Protein AF-A0A9P1CDZ6-F1 (afdb_monomer_lite)

Organism: NCBI:txid2562237

pLDDT: mean 71.57, std 22.76, range [33.56, 98.31]

Sequence (347 aa):
MADLRLHMSVWKSCRPGKVPWTEQDVFDHAAAVKLSLPVTVKELIQSPEWKGGPLIQLENDVSRPTADDCILNYIWLRPFVSKFPETVCSGYYAADVFRALDVYLENKLLQSSDPMDTKKSMALDEGGKMKRLMGGLRYLWRSKSGNHPRITEMKSLLKLSPRAEARRREAADERESDDNMGEPPQAVDAVVEEMPALTDDQSEGATGGDEAEDMEEDGDGAGEGSGVDEGAEEEEGAESGEDQTDDDVVGHDDSGHADNMGLVDPQFNDPSKNELFEVPSSGKKVIEDRNKVTELCMDLMKYWKTHARAPEGVHMCTKNPNKRPASEQAPSVVLCPLFRVLISFSI

Radius of gyration: 33.98 Å; chains: 1; bounding box: 82×85×106 Å

Structure (mmCIF, N/CA/C/O backbone):
data_AF-A0A9P1CDZ6-F1
#
_entry.id   AF-A0A9P1CDZ6-F1
#
loop_
_atom_site.group_PDB
_atom_site.id
_atom_site.type_symbol
_atom_site.label_atom_id
_atom_site.label_alt_id
_atom_site.label_comp_id
_atom_site.label_asym_id
_atom_site.label_entity_id
_atom_site.label_seq_id
_atom_site.pdbx_PDB_ins_code
_atom_site.Cartn_x
_atom_site.Cartn_y
_atom_site.Cartn_z
_atom_site.occupancy
_atom_site.B_iso_or_equiv
_atom_site.auth_seq_id
_atom_site.auth_comp_id
_atom_site.auth_asym_id
_atom_site.auth_atom_id
_atom_site.pdbx_PDB_model_num
ATOM 1 N N . MET A 1 1 ? -23.276 11.470 6.335 1.00 52.75 1 MET A N 1
ATOM 2 C CA . MET A 1 1 ? -22.013 11.401 5.558 1.00 52.75 1 MET A CA 1
ATOM 3 C C . MET A 1 1 ? -21.391 12.776 5.297 1.00 52.75 1 MET A C 1
ATOM 5 O O . MET A 1 1 ? -20.186 12.821 5.108 1.00 52.75 1 MET A O 1
ATOM 9 N N . ALA A 1 2 ? -22.139 13.885 5.339 1.00 42.03 2 ALA A N 1
ATOM 10 C CA . ALA A 1 2 ? -21.578 15.201 5.674 1.00 42.03 2 ALA A CA 1
ATOM 11 C C . ALA A 1 2 ? -21.304 15.169 7.189 1.00 42.03 2 ALA A C 1
ATOM 13 O O . ALA A 1 2 ? -22.230 14.897 7.939 1.00 42.03 2 ALA A O 1
ATOM 14 N N . ASP A 1 3 ? -20.077 15.093 7.695 1.00 52.41 3 ASP A N 1
ATOM 15 C CA . ASP A 1 3 ? -19.119 16.196 7.736 1.00 52.41 3 ASP A CA 1
ATOM 16 C C . ASP A 1 3 ? -17.676 15.673 7.959 1.00 52.41 3 ASP A C 1
ATOM 18 O O . ASP A 1 3 ? -16.875 16.208 8.718 1.00 52.41 3 ASP A O 1
ATOM 22 N N . LEU A 1 4 ? -17.340 14.531 7.344 1.00 55.81 4 LEU A N 1
ATOM 23 C CA . LEU A 1 4 ? -16.018 13.899 7.505 1.00 55.81 4 LEU A CA 1
ATOM 24 C C . LEU A 1 4 ? -14.896 14.633 6.747 1.00 55.81 4 LEU A C 1
ATOM 26 O O . LEU A 1 4 ? -13.724 14.333 6.959 1.00 55.81 4 LEU A O 1
ATOM 30 N N . ARG A 1 5 ? -15.240 15.599 5.883 1.00 54.69 5 ARG A N 1
ATOM 31 C CA . ARG A 1 5 ? -14.275 16.378 5.087 1.00 54.69 5 ARG A CA 1
ATOM 32 C C . ARG A 1 5 ? -13.604 17.500 5.888 1.00 54.69 5 ARG A C 1
ATOM 34 O O . ARG A 1 5 ? -12.460 17.834 5.598 1.00 54.69 5 ARG A O 1
ATOM 41 N N . LEU A 1 6 ? -14.255 18.051 6.920 1.00 49.66 6 LEU A N 1
ATOM 42 C CA . LEU A 1 6 ? -13.761 19.261 7.596 1.00 49.66 6 LEU A CA 1
ATOM 43 C C . LEU A 1 6 ? -12.553 19.034 8.526 1.00 49.66 6 LEU A C 1
ATOM 45 O O . LEU A 1 6 ? -11.792 19.967 8.752 1.00 49.66 6 LEU A O 1
ATOM 49 N N . HIS A 1 7 ? -12.289 17.808 8.991 1.00 54.72 7 HIS A N 1
ATOM 50 C CA . HIS A 1 7 ? -11.119 17.505 9.842 1.00 54.72 7 HIS A CA 1
ATOM 51 C C . HIS A 1 7 ? -9.908 16.931 9.079 1.00 54.72 7 HIS A C 1
ATOM 53 O O . HIS A 1 7 ? -8.944 16.436 9.677 1.00 54.72 7 HIS A O 1
ATOM 59 N N . MET A 1 8 ? -9.940 16.964 7.743 1.00 59.22 8 MET A N 1
ATOM 60 C CA . MET A 1 8 ? -8.892 16.399 6.886 1.00 59.22 8 MET A CA 1
ATOM 61 C C . MET A 1 8 ? -7.910 17.419 6.309 1.00 59.22 8 MET A C 1
ATOM 63 O O . MET A 1 8 ? -6.975 17.026 5.614 1.00 59.22 8 MET A O 1
ATOM 67 N N . SER A 1 9 ? -8.056 18.693 6.672 1.00 49.69 9 SER A N 1
ATOM 68 C CA . SER A 1 9 ? -7.236 19.803 6.192 1.00 49.69 9 SER A CA 1
ATOM 69 C C . SER A 1 9 ? -5.731 19.511 6.311 1.00 49.69 9 SER A C 1
ATOM 71 O O . SER A 1 9 ? -5.171 19.413 7.405 1.00 49.69 9 SER A O 1
ATOM 73 N N . VAL A 1 10 ? -5.101 19.402 5.138 1.00 65.25 10 VAL A N 1
ATOM 74 C CA . VAL A 1 10 ? -3.679 19.149 4.848 1.00 65.25 10 VAL A CA 1
ATOM 75 C C . VAL A 1 10 ? -3.233 17.687 4.983 1.00 65.25 10 VAL A C 1
ATOM 77 O O . VAL A 1 10 ? -2.468 17.296 5.872 1.00 65.25 10 VAL A O 1
ATOM 80 N N . TRP A 1 11 ? -3.653 16.866 4.021 1.00 69.00 11 TRP A N 1
ATOM 81 C CA . TRP A 1 11 ? -2.966 15.611 3.713 1.00 69.00 11 TRP A CA 1
ATOM 82 C C . TRP A 1 11 ? -1.544 15.893 3.244 1.00 69.00 11 TRP A C 1
ATOM 84 O O . TRP A 1 11 ? -1.304 16.758 2.399 1.00 69.00 11 TRP A O 1
ATOM 94 N N . LYS A 1 12 ? -0.573 15.170 3.809 1.00 66.88 12 LYS A N 1
ATOM 95 C CA . LYS A 1 12 ? 0.844 15.426 3.516 1.00 66.88 12 LYS A CA 1
ATOM 96 C C . LYS A 1 12 ? 1.203 15.039 2.081 1.00 66.88 12 LYS A C 1
ATOM 98 O O . LYS A 1 12 ? 2.154 15.607 1.545 1.00 66.88 12 LYS A O 1
ATOM 103 N N . SER A 1 13 ? 0.480 14.092 1.478 1.00 66.19 13 SER A N 1
ATOM 104 C CA . SER A 1 13 ? 0.765 13.604 0.127 1.00 66.19 13 SER A CA 1
ATOM 105 C C . SER A 1 13 ? 0.247 14.512 -0.995 1.00 66.19 13 SER A C 1
ATOM 107 O O . SER A 1 13 ? 0.791 14.446 -2.094 1.00 66.19 13 SER A O 1
ATOM 109 N N . CYS A 1 14 ? -0.726 15.388 -0.732 1.00 64.88 14 CYS A N 1
ATOM 110 C CA . CYS A 1 14 ? -1.347 16.275 -1.726 1.00 64.88 14 CYS A CA 1
ATOM 111 C C . CYS A 1 14 ? -0.680 17.662 -1.788 1.00 64.88 14 CYS A C 1
ATOM 113 O O . CYS A 1 14 ? -1.358 18.680 -1.913 1.00 64.88 14 CYS A O 1
ATOM 115 N N . ARG A 1 15 ? 0.654 17.736 -1.660 1.00 64.44 15 ARG A N 1
ATOM 116 C CA . ARG A 1 15 ? 1.365 19.015 -1.816 1.00 64.44 15 ARG A CA 1
ATOM 117 C C . ARG A 1 15 ? 1.440 19.395 -3.303 1.00 64.44 15 ARG A C 1
ATOM 119 O O . ARG A 1 15 ? 1.909 18.568 -4.092 1.00 64.44 15 ARG A O 1
ATOM 126 N N . PRO A 1 16 ? 1.042 20.621 -3.688 1.00 58.91 16 PRO A N 1
ATOM 127 C CA . PRO A 1 16 ? 1.109 21.061 -5.077 1.00 58.91 16 PRO A CA 1
ATOM 128 C C . PRO A 1 16 ? 2.544 20.972 -5.624 1.00 58.91 16 PRO A C 1
ATOM 130 O O . PRO A 1 16 ? 3.510 21.291 -4.931 1.00 58.91 16 PRO A O 1
ATOM 133 N N . GLY A 1 17 ? 2.679 20.499 -6.868 1.00 63.69 17 GLY A N 1
ATOM 134 C CA . GLY A 1 17 ? 3.916 20.583 -7.655 1.00 63.69 17 GLY A CA 1
ATOM 135 C C . GLY A 1 17 ? 4.836 19.356 -7.674 1.00 63.69 17 GLY A C 1
ATOM 136 O O . GLY A 1 17 ? 5.771 19.341 -8.468 1.00 63.69 17 GLY A O 1
ATOM 137 N N . LYS A 1 18 ? 4.607 18.315 -6.858 1.00 62.78 18 LYS A N 1
ATOM 138 C CA . LYS A 1 18 ? 5.474 17.111 -6.874 1.00 62.78 18 LYS A CA 1
ATOM 139 C C . LYS A 1 18 ? 4.785 15.809 -7.239 1.00 62.78 18 LYS A C 1
ATOM 141 O O . LYS A 1 18 ? 5.481 14.877 -7.642 1.00 62.78 18 LYS A O 1
ATOM 146 N N . VAL A 1 19 ? 3.467 15.702 -7.079 1.00 69.31 19 VAL A N 1
ATOM 147 C CA . VAL A 1 19 ? 2.794 14.421 -7.294 1.00 69.31 19 VAL A CA 1
ATOM 148 C C . VAL A 1 19 ? 1.395 14.589 -7.881 1.00 69.31 19 VAL A C 1
ATOM 150 O O . VAL A 1 19 ? 0.684 15.489 -7.447 1.00 69.31 19 VAL A O 1
ATOM 153 N N . PRO A 1 20 ? 0.996 13.754 -8.861 1.00 80.56 20 PRO A N 1
ATOM 154 C CA . PRO A 1 20 ? -0.226 13.985 -9.632 1.00 80.56 20 PRO A CA 1
ATOM 155 C C . PRO A 1 20 ? -1.512 13.461 -8.975 1.00 80.56 20 PRO A C 1
ATOM 157 O O . PRO A 1 20 ? -2.552 13.489 -9.621 1.00 80.56 20 PRO A O 1
ATOM 160 N N . TRP A 1 21 ? -1.474 12.937 -7.745 1.00 85.81 21 TRP A N 1
ATOM 161 C CA . TRP A 1 21 ? -2.670 12.369 -7.111 1.00 85.81 21 TRP A CA 1
ATOM 162 C C . TRP A 1 21 ? -3.468 13.412 -6.319 1.00 85.81 21 TRP A C 1
ATOM 164 O O . TRP A 1 21 ? -2.918 14.286 -5.645 1.00 85.81 21 TRP A O 1
ATOM 174 N N . THR A 1 22 ? -4.786 13.277 -6.382 1.00 90.44 22 THR A N 1
ATOM 175 C CA . THR A 1 22 ? -5.780 14.125 -5.720 1.00 90.44 22 THR A CA 1
ATOM 176 C C . THR A 1 22 ? -6.269 13.506 -4.409 1.00 90.44 22 THR A C 1
ATOM 178 O O . THR A 1 22 ? -5.975 12.352 -4.095 1.00 90.44 22 THR A O 1
ATOM 181 N N . GLU A 1 23 ? -7.052 14.263 -3.635 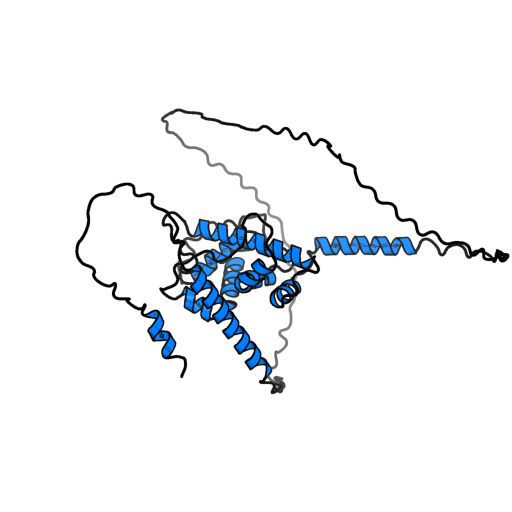1.00 90.06 23 GLU A N 1
ATOM 182 C CA . GLU A 1 23 ? -7.727 13.725 -2.448 1.00 90.06 23 GLU A CA 1
ATOM 183 C C . GLU A 1 23 ? -8.659 12.553 -2.822 1.00 90.06 23 GLU A C 1
ATOM 185 O O . GLU A 1 23 ? -8.693 11.513 -2.160 1.00 90.06 23 GLU A O 1
ATOM 190 N N . GLN A 1 24 ? -9.363 12.694 -3.948 1.00 93.12 24 GLN A N 1
ATOM 191 C CA . GLN A 1 24 ? -10.272 11.681 -4.472 1.00 93.12 24 GLN A CA 1
ATOM 192 C C . GLN A 1 24 ? -9.539 10.373 -4.802 1.00 93.12 24 GLN A C 1
ATOM 194 O O . GLN A 1 24 ? -10.028 9.303 -4.450 1.00 93.12 24 GLN A O 1
ATOM 199 N N . ASP A 1 25 ? -8.328 10.443 -5.368 1.00 94.25 25 ASP A N 1
ATOM 200 C CA . ASP A 1 25 ? -7.526 9.252 -5.686 1.00 94.25 25 ASP A CA 1
ATOM 201 C C . ASP A 1 25 ? -7.201 8.395 -4.456 1.00 94.25 25 ASP A C 1
ATOM 203 O O . ASP A 1 25 ? -7.102 7.169 -4.556 1.00 94.25 25 ASP A O 1
ATOM 207 N N . VAL A 1 26 ? -6.995 9.019 -3.295 1.00 95.12 26 VAL A N 1
ATOM 208 C CA . VAL A 1 26 ? -6.739 8.303 -2.036 1.00 95.12 26 VAL A CA 1
ATOM 209 C C . VAL A 1 26 ? -8.016 7.642 -1.536 1.00 95.12 26 VAL A C 1
ATOM 211 O O . VAL A 1 26 ? -7.966 6.484 -1.125 1.00 95.12 26 VAL A O 1
ATOM 214 N N . PHE A 1 27 ? -9.156 8.340 -1.582 1.00 95.75 27 PHE A N 1
ATOM 215 C CA . PHE A 1 27 ? -10.443 7.773 -1.176 1.00 95.75 27 PHE A CA 1
ATOM 216 C C . PHE A 1 27 ? -10.852 6.606 -2.068 1.00 95.75 27 PHE A C 1
ATOM 218 O O . PHE A 1 27 ? -11.223 5.551 -1.553 1.00 95.75 27 PHE A O 1
ATOM 225 N N . ASP A 1 28 ? -10.713 6.751 -3.383 1.00 96.81 28 ASP A N 1
ATOM 226 C CA . ASP A 1 28 ? -11.007 5.690 -4.344 1.00 96.81 28 ASP A CA 1
ATOM 227 C C . ASP A 1 28 ? -10.116 4.470 -4.098 1.00 96.81 28 ASP A C 1
ATOM 229 O O . ASP A 1 28 ? -10.580 3.327 -4.109 1.00 96.81 28 ASP A O 1
ATOM 233 N N . HIS A 1 29 ? -8.835 4.697 -3.801 1.00 97.75 29 HIS A N 1
ATOM 234 C CA . HIS A 1 29 ? -7.921 3.611 -3.481 1.00 97.75 29 HIS A CA 1
ATOM 235 C C . HIS A 1 29 ? -8.249 2.961 -2.129 1.00 97.75 29 HIS A C 1
ATOM 237 O O . HIS A 1 29 ? -8.287 1.737 -2.040 1.00 97.75 29 HIS A O 1
ATOM 243 N N . ALA A 1 30 ? -8.563 3.736 -1.091 1.00 97.81 30 ALA A N 1
ATOM 244 C CA . ALA A 1 30 ? -9.004 3.201 0.195 1.00 97.81 30 ALA A CA 1
ATOM 245 C C . ALA A 1 30 ? -10.306 2.391 0.061 1.00 97.81 30 ALA A C 1
ATOM 247 O O . ALA A 1 30 ? -10.440 1.326 0.668 1.00 97.81 30 ALA A O 1
ATOM 248 N N . ALA A 1 31 ? -11.241 2.832 -0.782 1.00 97.75 31 ALA A N 1
ATOM 249 C CA . ALA A 1 31 ? -12.443 2.077 -1.113 1.00 97.75 31 ALA A CA 1
ATOM 250 C C . ALA A 1 31 ? -12.099 0.760 -1.830 1.00 97.75 31 ALA A C 1
ATOM 252 O O . ALA A 1 31 ? -12.621 -0.290 -1.451 1.00 97.75 31 ALA A O 1
ATOM 253 N N . ALA A 1 32 ? -11.175 0.775 -2.796 1.00 97.62 32 ALA A N 1
ATOM 254 C CA . ALA A 1 32 ? -10.694 -0.434 -3.467 1.00 97.62 32 ALA A CA 1
ATOM 255 C C . ALA A 1 32 ? -10.013 -1.413 -2.492 1.00 97.62 32 ALA A C 1
ATOM 257 O O . ALA A 1 32 ? -10.293 -2.614 -2.532 1.00 97.62 32 ALA A O 1
ATOM 258 N N . VAL A 1 33 ? -9.191 -0.909 -1.561 1.00 98.12 33 VAL A N 1
ATOM 259 C CA . VAL A 1 33 ? -8.597 -1.712 -0.480 1.00 98.12 33 VAL A CA 1
ATOM 260 C C . VAL A 1 33 ? -9.710 -2.342 0.353 1.00 98.12 33 VAL A C 1
ATOM 262 O O . VAL A 1 33 ? -9.750 -3.565 0.473 1.00 98.12 33 VAL A O 1
ATOM 265 N N . LYS A 1 34 ? -10.674 -1.551 0.844 1.00 97.69 34 LYS A N 1
ATOM 266 C CA . LYS A 1 34 ? -11.827 -2.061 1.602 1.00 97.69 34 LYS A CA 1
ATOM 267 C C . LYS A 1 34 ? -12.580 -3.141 0.832 1.00 97.69 34 LYS A C 1
ATOM 269 O O . LYS A 1 34 ? -12.931 -4.159 1.418 1.00 97.69 34 LYS A O 1
ATOM 274 N N . LEU A 1 35 ? -12.838 -2.959 -0.460 1.00 97.69 35 LEU A N 1
ATOM 275 C CA . LEU A 1 35 ? -13.530 -3.960 -1.275 1.00 97.69 35 LEU A CA 1
ATOM 276 C C . LEU A 1 35 ? -12.733 -5.265 -1.370 1.00 97.69 35 LEU A C 1
ATOM 278 O O . LEU A 1 35 ? -13.327 -6.331 -1.227 1.00 97.69 35 LEU A O 1
ATOM 282 N N . SER A 1 36 ? -11.409 -5.177 -1.509 1.00 97.38 36 SER A N 1
ATOM 283 C CA . SER A 1 36 ? -10.510 -6.333 -1.615 1.00 97.38 36 SER A CA 1
ATOM 284 C C . SER A 1 36 ? -10.339 -7.139 -0.320 1.00 97.38 36 SER A C 1
ATOM 286 O O . SER A 1 36 ? -9.937 -8.301 -0.381 1.00 97.38 36 SER A O 1
ATOM 288 N N . LEU A 1 37 ? -10.648 -6.554 0.845 1.00 97.50 37 LEU A N 1
ATOM 289 C CA . LEU A 1 37 ? -10.500 -7.245 2.125 1.00 97.50 37 LEU A CA 1
ATOM 290 C C . LEU A 1 37 ? -11.473 -8.435 2.232 1.00 97.50 37 LEU A C 1
ATOM 292 O O . LEU A 1 37 ? -12.666 -8.275 1.932 1.00 97.50 37 LEU A O 1
ATOM 296 N N . PRO A 1 38 ? -11.015 -9.603 2.727 1.00 97.19 38 PRO A N 1
ATOM 297 C CA . PRO A 1 38 ? -11.905 -10.712 3.050 1.00 97.19 38 PRO A CA 1
ATOM 298 C C . PRO A 1 38 ? -12.983 -10.291 4.054 1.00 97.19 38 PRO A C 1
ATOM 300 O O . PRO A 1 38 ? -12.736 -9.471 4.940 1.00 97.19 38 PRO A O 1
ATOM 303 N N . VAL A 1 39 ? -14.180 -10.874 3.937 1.00 97.12 39 VAL A N 1
ATOM 304 C CA . VAL A 1 39 ? -15.311 -10.574 4.836 1.00 97.12 39 VAL A CA 1
ATOM 305 C C . VAL A 1 39 ? -14.939 -10.841 6.296 1.00 97.12 39 VAL A C 1
ATOM 307 O O . VAL A 1 39 ? -15.196 -9.997 7.146 1.00 97.12 39 VAL A O 1
ATOM 310 N N . THR A 1 40 ? -14.216 -11.929 6.560 1.00 96.94 40 THR A N 1
ATOM 311 C CA . THR A 1 40 ? -13.731 -12.302 7.898 1.00 96.94 40 THR A CA 1
ATOM 312 C C . THR A 1 40 ? -12.855 -11.225 8.540 1.00 96.94 40 THR A C 1
ATOM 314 O O . THR A 1 40 ? -12.980 -10.953 9.729 1.00 96.94 40 THR A O 1
ATOM 317 N N . VAL A 1 41 ? -11.997 -10.560 7.758 1.00 96.88 41 VAL A N 1
ATOM 318 C CA . VAL A 1 41 ? -11.141 -9.467 8.249 1.00 96.88 41 VAL A CA 1
ATOM 319 C C . VAL A 1 41 ? -11.980 -8.229 8.574 1.00 96.88 41 VAL A C 1
ATOM 321 O O . VAL A 1 41 ? -11.737 -7.566 9.578 1.00 96.88 41 VAL A O 1
ATOM 324 N N . LYS A 1 42 ? -13.000 -7.928 7.759 1.00 97.00 42 LYS A N 1
ATOM 325 C CA . LYS A 1 42 ? -13.924 -6.809 8.014 1.00 97.00 42 LYS A CA 1
ATOM 326 C C . LYS A 1 42 ? -14.723 -7.034 9.294 1.00 97.00 42 LYS A C 1
ATOM 328 O O . LYS A 1 42 ? -14.798 -6.128 10.116 1.00 97.00 42 LYS A O 1
ATOM 333 N N . GLU A 1 43 ? -15.273 -8.233 9.466 1.00 97.19 43 GLU A N 1
ATOM 334 C CA . GLU A 1 43 ? -16.019 -8.627 10.665 1.00 97.19 43 GLU A CA 1
ATOM 335 C C . GLU A 1 43 ? -15.133 -8.579 11.912 1.00 97.19 43 GLU A C 1
ATOM 337 O O . GLU A 1 43 ? -15.552 -8.042 12.937 1.00 97.19 43 GLU A O 1
ATOM 342 N N . LEU A 1 44 ? -13.885 -9.052 11.808 1.00 96.44 44 LEU A N 1
ATOM 343 C CA . LEU A 1 44 ? -12.908 -8.965 12.890 1.00 96.44 44 LEU A CA 1
ATOM 344 C C . LEU A 1 44 ? -12.654 -7.510 13.299 1.00 96.44 44 LEU A C 1
ATOM 346 O O . LEU A 1 44 ? -12.776 -7.197 14.474 1.00 96.44 44 LEU A O 1
ATOM 350 N N . ILE A 1 45 ? -12.363 -6.613 12.351 1.00 96.94 45 ILE A N 1
ATOM 351 C CA . ILE A 1 45 ? -12.104 -5.189 12.646 1.00 96.94 45 ILE A CA 1
ATOM 352 C C . ILE A 1 45 ? -13.351 -4.493 13.217 1.00 96.94 45 ILE A C 1
ATOM 354 O O . ILE A 1 45 ? -13.248 -3.582 14.037 1.00 96.94 45 ILE A O 1
ATOM 358 N N . GLN A 1 46 ? -14.546 -4.902 12.786 1.00 96.38 46 GLN A N 1
ATOM 359 C CA . GLN A 1 46 ? -15.803 -4.346 13.286 1.00 96.38 46 GLN A CA 1
ATOM 360 C C . GLN A 1 46 ? -16.178 -4.859 14.682 1.00 96.38 46 GLN A C 1
ATOM 362 O O . GLN A 1 46 ? -16.918 -4.162 15.390 1.00 96.38 46 GLN A O 1
ATOM 367 N N . SER A 1 47 ? -15.666 -6.031 15.069 1.00 97.25 47 SER A N 1
ATOM 368 C CA . SER A 1 47 ? -15.880 -6.658 16.371 1.00 97.25 47 SER A CA 1
ATOM 369 C C . SER A 1 47 ? -15.309 -5.808 17.516 1.00 97.25 47 SER A C 1
ATOM 371 O O . SER A 1 47 ? -14.227 -5.235 17.383 1.00 97.25 47 SER A O 1
ATOM 373 N N . PRO A 1 48 ? -15.973 -5.756 18.688 1.00 96.06 48 PRO A N 1
ATOM 374 C CA . PRO A 1 48 ? -15.428 -5.105 19.888 1.00 96.06 48 PRO A CA 1
ATOM 375 C C . PRO A 1 48 ? -14.165 -5.788 20.447 1.00 96.06 48 PRO A C 1
ATOM 377 O O . PRO A 1 48 ? -13.491 -5.244 21.332 1.00 96.06 48 PRO A O 1
ATOM 380 N N . GLU A 1 49 ? -13.863 -6.998 19.972 1.00 95.19 49 GLU A N 1
ATOM 381 C CA . GLU A 1 49 ? -12.665 -7.751 20.342 1.00 95.19 49 GLU A CA 1
ATOM 382 C C . GLU A 1 49 ? -11.406 -7.216 19.662 1.00 95.19 49 GLU A C 1
ATOM 384 O O . GLU A 1 49 ? -10.317 -7.382 20.209 1.00 95.19 49 GLU A O 1
ATOM 389 N N . TRP A 1 50 ? -11.540 -6.531 18.523 1.00 95.19 50 TRP A N 1
ATOM 390 C CA . TRP A 1 50 ? -10.418 -5.856 17.888 1.00 95.19 50 TRP A CA 1
ATOM 391 C C . TRP A 1 50 ? -9.934 -4.705 18.768 1.00 95.19 50 TRP A C 1
ATOM 393 O O . TRP A 1 50 ? -10.721 -3.860 19.197 1.00 95.19 50 TRP A O 1
ATOM 403 N N . LYS A 1 51 ? -8.632 -4.708 19.067 1.00 94.31 51 LYS A N 1
ATOM 404 C CA . LYS A 1 51 ? -7.959 -3.700 19.903 1.00 94.31 51 LYS A CA 1
ATOM 405 C C . LYS A 1 51 ? -6.982 -2.833 19.113 1.00 94.31 51 LYS A C 1
ATOM 407 O O . LYS A 1 51 ? -6.214 -2.090 19.713 1.00 94.31 51 LYS A O 1
ATOM 412 N N . GLY A 1 52 ? -6.988 -2.948 17.786 1.00 93.31 52 GLY A N 1
ATOM 413 C CA . GLY A 1 52 ? -5.946 -2.380 16.938 1.00 93.31 52 GLY A CA 1
ATOM 414 C C . GLY A 1 52 ? -4.683 -3.227 16.898 1.00 93.31 52 GLY A C 1
ATOM 415 O O . GLY A 1 52 ? -4.699 -4.425 17.184 1.00 93.31 52 GLY A O 1
ATOM 416 N N . GLY A 1 53 ? -3.592 -2.572 16.516 1.00 91.56 53 GLY A N 1
ATOM 417 C CA . GLY A 1 53 ? -2.279 -3.177 16.333 1.00 91.56 53 GLY A CA 1
ATOM 418 C C . GLY A 1 53 ? -1.643 -2.810 14.989 1.00 91.56 53 GLY A C 1
ATOM 419 O O . GLY A 1 53 ? -2.269 -2.136 14.164 1.00 91.56 53 GLY A O 1
ATOM 420 N N . PRO A 1 54 ? -0.394 -3.252 14.761 1.00 94.88 54 PRO A N 1
ATOM 421 C CA . PRO A 1 54 ? 0.298 -3.028 13.499 1.00 94.88 54 PRO A CA 1
ATOM 422 C C . PRO A 1 54 ? -0.441 -3.736 12.361 1.00 94.88 54 PRO A C 1
ATOM 424 O O . PRO A 1 54 ? -0.712 -4.939 12.430 1.00 94.88 54 PRO A O 1
ATOM 427 N N . LEU A 1 55 ? -0.763 -2.982 11.309 1.00 96.19 55 LEU A N 1
ATOM 428 C CA . LEU A 1 55 ? -1.441 -3.519 10.128 1.00 96.19 55 LEU A CA 1
ATOM 429 C C . LEU A 1 55 ? -0.466 -4.320 9.269 1.00 96.19 55 LEU A C 1
ATOM 431 O O . LEU A 1 55 ? -0.804 -5.401 8.785 1.00 96.19 55 LEU A O 1
ATOM 435 N N . ILE A 1 56 ? 0.739 -3.776 9.100 1.00 97.88 56 ILE A N 1
ATOM 436 C CA . ILE A 1 56 ? 1.835 -4.385 8.366 1.00 97.88 56 ILE A CA 1
ATOM 437 C C . ILE A 1 56 ? 2.828 -4.967 9.362 1.00 97.88 56 ILE A C 1
ATOM 439 O O . ILE A 1 56 ? 3.387 -4.267 10.211 1.00 97.88 56 ILE A O 1
ATOM 443 N N . GLN A 1 57 ? 3.054 -6.267 9.225 1.00 96.88 57 GLN A N 1
ATOM 444 C CA . GLN A 1 57 ? 3.958 -7.039 10.065 1.00 96.88 57 GLN A CA 1
ATOM 445 C C . GLN A 1 57 ? 5.238 -7.314 9.286 1.00 96.88 57 GLN A C 1
ATOM 447 O O . GLN A 1 57 ? 5.205 -8.006 8.273 1.00 96.88 57 GLN A O 1
ATOM 452 N N . LEU A 1 58 ? 6.351 -6.744 9.730 1.00 96.56 58 LEU A N 1
ATOM 453 C CA . LEU A 1 58 ? 7.674 -7.012 9.173 1.00 96.56 58 LEU A CA 1
ATOM 454 C C . LEU A 1 58 ? 8.489 -7.743 10.234 1.00 96.56 58 LEU A C 1
ATOM 456 O O . LEU A 1 58 ? 8.431 -7.358 11.401 1.00 96.56 58 LEU A O 1
ATOM 460 N N . GLU A 1 59 ? 9.251 -8.761 9.839 1.00 95.69 59 GLU A N 1
ATOM 461 C CA . GLU A 1 59 ? 10.152 -9.462 10.763 1.00 95.69 59 GLU A CA 1
ATOM 462 C C . GLU A 1 59 ? 11.213 -8.512 11.343 1.00 95.69 59 GLU A C 1
ATOM 464 O O . GLU A 1 59 ? 11.524 -8.553 12.532 1.00 95.69 59 GLU A O 1
ATOM 469 N N . ASN A 1 60 ? 11.747 -7.618 10.506 1.00 94.75 60 ASN A N 1
ATOM 470 C CA . ASN A 1 60 ? 12.743 -6.635 10.906 1.00 94.75 60 ASN A CA 1
ATOM 471 C C . ASN A 1 60 ? 12.520 -5.306 10.176 1.00 94.75 60 ASN A C 1
ATOM 473 O O . ASN A 1 60 ? 12.514 -5.241 8.945 1.00 94.75 60 ASN A O 1
ATOM 477 N N . ASP A 1 61 ? 12.385 -4.231 10.954 1.00 92.00 61 ASP A N 1
ATOM 478 C CA . ASP A 1 61 ? 12.092 -2.897 10.438 1.00 92.00 61 ASP A CA 1
ATOM 479 C C . ASP A 1 61 ? 13.267 -2.210 9.720 1.00 92.00 61 ASP A C 1
ATOM 481 O O . ASP A 1 61 ? 13.078 -1.296 8.914 1.00 92.00 61 ASP A O 1
ATOM 485 N N . VAL A 1 62 ? 14.492 -2.643 9.971 1.00 92.81 62 VAL A N 1
ATOM 486 C CA . VAL A 1 62 ? 15.690 -2.060 9.357 1.00 92.81 62 VAL A CA 1
ATOM 487 C C . VAL A 1 62 ? 16.054 -2.804 8.075 1.00 92.81 62 VAL A C 1
ATOM 489 O O . VAL A 1 62 ? 16.512 -2.205 7.100 1.00 92.81 62 VAL A O 1
ATOM 492 N N . SER A 1 63 ? 15.841 -4.119 8.064 1.00 95.25 63 SER A N 1
ATOM 493 C CA . SER A 1 63 ? 16.241 -4.969 6.949 1.00 95.25 63 SER A CA 1
ATOM 494 C C . SER A 1 63 ? 15.311 -4.844 5.738 1.00 95.25 63 SER A C 1
ATOM 496 O O . SER A 1 63 ? 14.189 -4.334 5.805 1.00 95.25 63 SER A O 1
ATOM 498 N N . ARG A 1 64 ? 15.786 -5.328 4.588 1.00 95.56 64 ARG A N 1
ATOM 499 C CA . ARG A 1 64 ? 14.956 -5.418 3.387 1.00 95.56 64 ARG A CA 1
ATOM 500 C C . ARG A 1 64 ? 13.869 -6.485 3.597 1.00 95.56 64 ARG A C 1
ATOM 502 O O . ARG A 1 64 ? 14.235 -7.611 3.920 1.00 95.56 64 ARG A O 1
ATOM 509 N N . PRO A 1 65 ? 12.589 -6.187 3.299 1.00 97.19 65 PRO A N 1
ATOM 510 C CA . PRO A 1 65 ? 11.519 -7.172 3.419 1.00 97.19 65 PRO A CA 1
ATOM 511 C C . PRO A 1 65 ? 11.772 -8.429 2.585 1.00 97.19 65 PRO A C 1
ATOM 513 O O . PRO A 1 65 ? 12.182 -8.352 1.418 1.00 97.19 65 PRO A O 1
ATOM 516 N N . THR A 1 66 ? 11.500 -9.575 3.193 1.00 96.56 66 THR A N 1
ATOM 517 C CA . THR A 1 66 ? 11.643 -10.909 2.616 1.00 96.56 66 THR A CA 1
ATOM 518 C C . THR A 1 66 ? 10.415 -11.298 1.784 1.00 96.56 66 THR A C 1
ATOM 520 O O . THR A 1 66 ? 9.428 -10.560 1.667 1.00 96.56 66 THR A O 1
ATOM 523 N N . ALA A 1 67 ? 10.466 -12.477 1.156 1.00 96.88 67 ALA A N 1
ATOM 524 C CA . ALA A 1 67 ? 9.294 -13.037 0.487 1.00 96.88 67 ALA A CA 1
ATOM 525 C C . ALA A 1 67 ? 8.180 -13.372 1.492 1.00 96.88 67 ALA A C 1
ATOM 527 O O . ALA A 1 67 ? 7.010 -13.157 1.176 1.00 96.88 67 ALA A O 1
ATOM 528 N N . ASP A 1 68 ? 8.539 -13.826 2.693 1.00 97.12 68 ASP A N 1
ATOM 529 C CA . ASP A 1 68 ? 7.583 -14.191 3.738 1.00 97.12 68 ASP A CA 1
ATOM 530 C C . ASP A 1 68 ? 6.861 -12.956 4.284 1.00 97.12 68 ASP A C 1
ATOM 532 O O . ASP A 1 68 ? 5.632 -12.974 4.388 1.00 97.12 68 ASP A O 1
ATOM 536 N N . ASP A 1 69 ? 7.571 -11.834 4.460 1.00 97.75 69 ASP A N 1
ATOM 537 C CA . ASP A 1 69 ? 6.947 -10.541 4.781 1.00 97.75 69 ASP A CA 1
ATOM 538 C C . ASP A 1 69 ? 5.899 -10.157 3.722 1.00 97.75 69 ASP A C 1
ATOM 540 O O . ASP A 1 69 ? 4.776 -9.753 4.032 1.00 97.75 69 ASP A O 1
ATOM 544 N N . CYS A 1 70 ? 6.225 -10.313 2.436 1.00 97.69 70 CYS A N 1
ATOM 545 C CA . CYS A 1 70 ? 5.29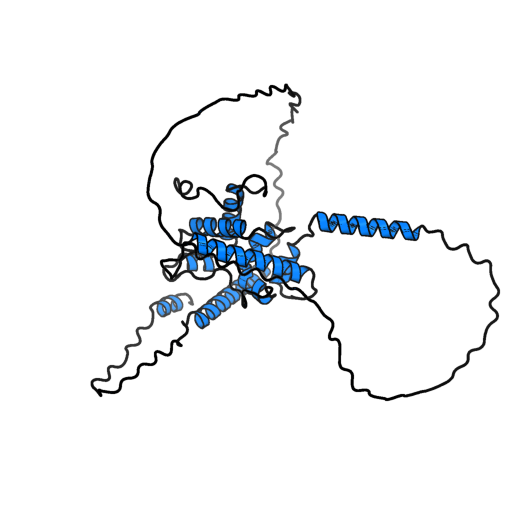2 -10.010 1.348 1.00 97.69 70 CYS A CA 1
ATOM 546 C C . CYS A 1 70 ? 4.073 -10.956 1.334 1.00 97.69 70 CYS A C 1
ATOM 548 O O . CYS A 1 70 ? 2.973 -10.536 0.969 1.00 97.69 70 CYS A O 1
ATOM 550 N N . ILE A 1 71 ? 4.246 -12.224 1.723 1.00 97.56 71 ILE A N 1
ATOM 551 C CA . ILE A 1 71 ? 3.171 -13.227 1.790 1.00 97.56 71 ILE A CA 1
ATOM 552 C C . ILE A 1 71 ? 2.221 -12.939 2.952 1.00 97.56 71 ILE A C 1
ATOM 554 O O . ILE A 1 71 ? 0.999 -13.003 2.760 1.00 97.56 71 ILE A O 1
ATOM 558 N N . LEU A 1 72 ? 2.775 -12.621 4.124 1.00 97.44 72 LEU A N 1
ATOM 559 C CA . LEU A 1 72 ? 2.032 -12.305 5.342 1.00 97.44 72 LEU A CA 1
ATOM 560 C C . LEU A 1 72 ? 1.138 -11.078 5.134 1.00 97.44 72 LEU A C 1
ATOM 562 O O . LEU A 1 72 ? -0.046 -11.092 5.463 1.00 97.44 72 LEU A O 1
ATOM 566 N N . ASN A 1 73 ? 1.678 -10.055 4.474 1.00 98.06 73 ASN A N 1
ATOM 567 C CA . ASN A 1 73 ? 1.001 -8.780 4.238 1.00 98.06 73 ASN A CA 1
ATOM 568 C C . ASN A 1 73 ? 0.244 -8.711 2.904 1.00 98.06 73 ASN A C 1
ATOM 570 O O . ASN A 1 73 ? -0.165 -7.630 2.476 1.00 98.06 73 ASN A O 1
ATOM 574 N N . TYR A 1 74 ? 0.044 -9.844 2.227 1.00 98.06 74 TYR A N 1
ATOM 575 C CA . TYR A 1 74 ? -0.531 -9.899 0.880 1.00 98.06 74 TYR A CA 1
ATOM 576 C C . TYR A 1 74 ? -1.876 -9.159 0.754 1.00 98.06 74 TYR A C 1
ATOM 578 O O . TYR A 1 74 ? -2.091 -8.450 -0.230 1.00 98.06 74 TYR A O 1
ATOM 586 N N . ILE A 1 75 ? -2.761 -9.275 1.756 1.00 97.94 75 ILE A N 1
ATOM 587 C CA . ILE A 1 75 ? -4.093 -8.636 1.741 1.00 97.94 75 ILE A CA 1
ATOM 588 C C . ILE A 1 75 ? -4.017 -7.105 1.701 1.00 97.94 75 ILE A C 1
ATOM 590 O O . ILE A 1 75 ? -4.885 -6.463 1.116 1.00 97.94 75 ILE A O 1
ATOM 594 N N . TRP A 1 76 ? -2.965 -6.530 2.287 1.00 98.00 76 TRP A N 1
ATOM 595 C CA . TRP A 1 76 ? -2.724 -5.091 2.305 1.00 98.00 76 TRP A CA 1
ATOM 596 C C . TRP A 1 76 ? -1.896 -4.655 1.104 1.00 98.00 76 TRP A C 1
ATOM 598 O O . TRP A 1 76 ? -2.155 -3.604 0.535 1.00 98.00 76 TRP A O 1
ATOM 608 N N . LEU A 1 77 ? -0.906 -5.457 0.705 1.00 98.19 77 LEU A N 1
ATOM 609 C CA . LEU A 1 77 ? 0.056 -5.117 -0.341 1.00 98.19 77 LEU A CA 1
ATOM 610 C C . LEU A 1 77 ? -0.554 -5.165 -1.747 1.00 98.19 77 LEU A C 1
ATOM 612 O O . LEU A 1 77 ? -0.284 -4.292 -2.573 1.00 98.19 77 LEU A O 1
ATOM 616 N N . ARG A 1 78 ? -1.384 -6.171 -2.040 1.00 98.06 78 ARG A N 1
ATOM 617 C CA . ARG A 1 78 ? -1.900 -6.420 -3.395 1.00 98.06 78 ARG A CA 1
ATOM 618 C C . ARG A 1 78 ? -2.640 -5.222 -4.015 1.00 98.06 78 ARG A C 1
ATOM 620 O O . ARG A 1 78 ? -2.322 -4.901 -5.162 1.00 98.06 78 ARG A O 1
ATOM 627 N N . PRO A 1 79 ? -3.576 -4.536 -3.328 1.00 98.31 79 PRO A N 1
ATOM 628 C CA . PRO A 1 79 ? -4.246 -3.359 -3.890 1.00 98.31 79 PRO A CA 1
ATOM 629 C C . PRO A 1 79 ? -3.266 -2.255 -4.307 1.00 98.31 79 PRO A C 1
ATOM 631 O O . PRO A 1 79 ? -3.394 -1.696 -5.396 1.00 98.31 79 PRO A O 1
ATOM 634 N N . PHE A 1 80 ? -2.229 -2.013 -3.499 1.00 98.06 80 PHE A N 1
ATOM 635 C CA . PHE A 1 80 ? -1.204 -1.015 -3.802 1.00 98.06 80 PHE A CA 1
ATOM 636 C C . PHE A 1 80 ? -0.372 -1.398 -5.022 1.00 98.06 80 PHE A C 1
ATOM 638 O O . PHE A 1 80 ? -0.118 -0.558 -5.883 1.00 98.06 80 PHE A O 1
ATOM 645 N N . VAL A 1 81 ? 0.020 -2.668 -5.134 1.00 97.94 81 VAL A N 1
ATOM 646 C CA . VAL A 1 81 ? 0.750 -3.172 -6.306 1.00 97.94 81 VAL A CA 1
ATOM 647 C C . VAL A 1 81 ? -0.098 -3.044 -7.571 1.00 97.94 81 VAL A C 1
ATOM 649 O O . VAL A 1 81 ? 0.407 -2.607 -8.602 1.00 97.94 81 VAL A O 1
ATOM 652 N N . SER A 1 82 ? -1.395 -3.350 -7.482 1.00 97.94 82 SER A N 1
ATOM 653 C CA . SER A 1 82 ? -2.323 -3.211 -8.606 1.00 97.94 82 SER A CA 1
ATOM 654 C C . SER A 1 82 ? -2.510 -1.756 -9.047 1.00 97.94 82 SER A C 1
ATOM 656 O O . SER A 1 82 ? -2.659 -1.508 -10.241 1.00 97.94 82 SER A O 1
ATOM 658 N N . LYS A 1 83 ? -2.525 -0.796 -8.111 1.00 97.06 83 LYS A N 1
ATOM 659 C CA . LYS A 1 83 ? -2.660 0.638 -8.421 1.00 97.06 83 LYS A CA 1
ATOM 660 C C . LYS A 1 83 ? -1.357 1.245 -8.953 1.00 97.06 83 LYS A C 1
ATOM 662 O O . LYS A 1 83 ? -1.412 2.145 -9.786 1.00 97.06 83 LYS A O 1
ATOM 667 N N . PHE A 1 84 ? -0.202 0.756 -8.500 1.00 96.44 84 PHE A N 1
ATOM 668 C CA . PHE A 1 84 ? 1.124 1.272 -8.863 1.00 96.44 84 PHE A CA 1
ATOM 669 C C . PHE A 1 84 ? 2.007 0.184 -9.502 1.00 96.44 84 PHE A C 1
ATOM 671 O O . PHE A 1 84 ? 3.030 -0.215 -8.931 1.00 96.44 84 PHE A O 1
ATOM 678 N N . PRO A 1 85 ? 1.662 -0.286 -10.715 1.00 97.25 85 PRO A N 1
ATOM 679 C CA . PRO A 1 85 ? 2.392 -1.367 -11.374 1.00 97.25 85 PRO A CA 1
ATOM 680 C C . PRO A 1 85 ? 3.826 -0.969 -11.746 1.00 97.25 85 PRO A C 1
ATOM 682 O O . PRO A 1 85 ? 4.729 -1.803 -11.723 1.00 97.25 85 PRO A O 1
ATOM 685 N N . GLU A 1 86 ? 4.091 0.312 -12.000 1.00 95.56 86 GLU A N 1
ATOM 686 C CA . GLU A 1 86 ? 5.377 0.809 -12.526 1.00 95.56 86 GLU A CA 1
ATOM 687 C C . GLU A 1 86 ? 6.273 1.473 -11.471 1.00 95.56 86 GLU A C 1
ATOM 689 O O . GLU A 1 86 ? 7.499 1.485 -11.604 1.00 95.56 86 GLU A O 1
ATOM 694 N N . THR A 1 87 ? 5.682 1.990 -10.390 1.00 94.25 87 THR A N 1
ATOM 695 C CA . THR A 1 87 ? 6.383 2.738 -9.338 1.00 94.25 87 THR A CA 1
ATOM 696 C C . THR A 1 87 ? 6.076 2.216 -7.929 1.00 94.25 87 THR A C 1
ATOM 698 O O . THR A 1 87 ? 5.270 1.309 -7.731 1.00 94.25 87 THR A O 1
ATOM 701 N N . VAL A 1 88 ? 6.793 2.723 -6.925 1.00 95.31 88 VAL A N 1
ATOM 702 C CA . VAL A 1 88 ? 6.467 2.505 -5.507 1.00 95.31 88 VAL A CA 1
ATOM 703 C C . VAL A 1 88 ? 5.745 3.750 -5.017 1.00 95.31 88 VAL A C 1
ATOM 705 O O . VAL A 1 88 ? 6.242 4.857 -5.236 1.00 95.31 88 VAL A O 1
ATOM 708 N N . CYS A 1 89 ? 4.594 3.594 -4.361 1.00 95.31 89 CYS A N 1
ATOM 709 C CA . CYS A 1 89 ? 3.899 4.747 -3.803 1.00 95.31 89 CYS A CA 1
ATOM 710 C C . CYS A 1 89 ? 4.734 5.396 -2.688 1.00 95.31 89 CYS A C 1
ATOM 712 O O . CYS A 1 89 ? 5.551 4.756 -2.021 1.00 95.31 89 CYS A O 1
ATOM 714 N N . SER A 1 90 ? 4.535 6.693 -2.461 1.00 95.31 90 SER A N 1
ATOM 715 C CA . SER A 1 90 ? 5.167 7.342 -1.312 1.00 95.31 90 SER A CA 1
ATOM 716 C C . SER A 1 90 ? 4.584 6.800 0.001 1.00 95.31 90 SER A C 1
ATOM 718 O O . SER A 1 90 ? 3.422 6.394 0.051 1.00 95.31 90 SER A O 1
ATOM 720 N N . GLY A 1 91 ? 5.373 6.831 1.080 1.00 96.31 91 GLY A N 1
ATOM 721 C CA . GLY A 1 91 ? 4.882 6.441 2.406 1.00 96.31 91 GLY A CA 1
ATOM 722 C C . GLY A 1 91 ? 3.776 7.374 2.903 1.00 96.31 91 GLY A C 1
ATOM 723 O O . GLY A 1 91 ? 2.820 6.915 3.511 1.00 96.31 91 GLY A O 1
ATOM 724 N N . TYR A 1 92 ? 3.844 8.666 2.554 1.00 95.31 92 TYR A N 1
ATOM 725 C CA . TYR A 1 92 ? 2.786 9.632 2.863 1.00 95.31 92 TYR A CA 1
ATOM 726 C C . TYR A 1 92 ? 1.469 9.304 2.158 1.00 95.31 92 TYR A C 1
ATOM 728 O O . TYR A 1 92 ? 0.422 9.365 2.785 1.00 95.31 92 TYR A O 1
ATOM 736 N N . TYR A 1 93 ? 1.518 8.917 0.880 1.00 95.38 93 TYR A N 1
ATOM 737 C CA . TYR A 1 93 ? 0.317 8.499 0.156 1.00 95.38 93 TYR A CA 1
ATOM 738 C C . TYR A 1 93 ? -0.303 7.251 0.793 1.00 95.38 93 TYR A C 1
ATOM 740 O O . TYR A 1 93 ? -1.501 7.222 1.045 1.00 95.38 93 TYR A O 1
ATOM 748 N N . ALA A 1 94 ? 0.511 6.240 1.119 1.00 97.38 94 ALA A N 1
ATOM 749 C CA . ALA A 1 94 ? 0.018 5.045 1.804 1.00 97.38 94 ALA A CA 1
ATOM 750 C C . ALA A 1 94 ? -0.583 5.364 3.184 1.00 97.38 94 ALA A C 1
ATOM 752 O O . ALA A 1 94 ? -1.634 4.828 3.525 1.00 97.38 94 ALA A O 1
ATOM 753 N N . ALA A 1 95 ? 0.029 6.279 3.940 1.00 97.06 95 ALA A N 1
ATOM 754 C CA . ALA A 1 95 ? -0.506 6.757 5.211 1.00 97.06 95 ALA A CA 1
ATOM 755 C C . ALA A 1 95 ? -1.883 7.419 5.050 1.00 97.06 95 ALA A C 1
ATOM 757 O O . ALA A 1 95 ? -2.811 7.114 5.799 1.00 97.06 95 ALA A O 1
ATOM 758 N N . ASP A 1 96 ? -2.039 8.287 4.047 1.00 96.06 96 ASP A N 1
ATOM 759 C CA . ASP A 1 96 ? -3.316 8.942 3.761 1.00 96.06 96 ASP A CA 1
ATOM 760 C C . ASP A 1 96 ? -4.382 7.908 3.331 1.00 96.06 96 ASP A C 1
ATOM 762 O O . ASP A 1 96 ? -5.521 7.977 3.797 1.00 96.06 96 ASP A O 1
ATOM 766 N N . VAL A 1 97 ? -4.007 6.875 2.556 1.00 97.56 97 VAL A N 1
ATOM 767 C CA . VAL A 1 97 ? -4.898 5.747 2.207 1.00 97.56 97 VAL A CA 1
ATOM 768 C C . VAL A 1 97 ? -5.333 4.973 3.453 1.00 97.56 97 VAL A C 1
ATOM 770 O O . VAL A 1 97 ? -6.523 4.704 3.606 1.00 97.56 97 VAL A O 1
ATOM 773 N N . PHE A 1 98 ? -4.419 4.637 4.369 1.00 97.94 98 PHE A N 1
ATOM 774 C CA . PHE A 1 98 ? -4.779 3.937 5.609 1.00 97.94 98 PHE A CA 1
ATOM 775 C C . PHE A 1 98 ? -5.685 4.771 6.509 1.00 97.94 98 PHE A C 1
ATOM 777 O O . PHE A 1 98 ? -6.613 4.241 7.118 1.00 97.94 98 PHE A O 1
ATOM 784 N N . ARG A 1 99 ? -5.474 6.086 6.555 1.00 96.44 99 ARG A N 1
ATOM 785 C CA . ARG A 1 99 ? -6.336 7.000 7.301 1.00 96.44 99 ARG A CA 1
ATOM 786 C C . ARG A 1 99 ? -7.736 7.093 6.686 1.00 96.44 99 ARG A C 1
ATOM 788 O O . ARG A 1 99 ? -8.721 7.065 7.418 1.00 96.44 99 ARG A O 1
ATOM 795 N N . ALA A 1 100 ? -7.844 7.169 5.360 1.00 96.25 100 ALA A N 1
ATOM 796 C CA . ALA A 1 100 ? -9.134 7.121 4.669 1.00 96.25 100 ALA A CA 1
ATOM 797 C C . ALA A 1 100 ? -9.831 5.760 4.863 1.00 96.25 100 ALA A C 1
ATOM 799 O O . ALA A 1 100 ? -11.042 5.696 5.083 1.00 96.25 100 ALA A O 1
ATOM 800 N N . LEU A 1 101 ? -9.066 4.666 4.855 1.00 97.88 101 LEU A N 1
ATOM 801 C CA . LEU A 1 101 ? -9.573 3.325 5.130 1.00 97.88 101 LEU A CA 1
ATOM 802 C C . LEU A 1 101 ? -10.106 3.191 6.564 1.00 97.88 101 LEU A C 1
ATOM 804 O O . LEU A 1 101 ? -11.162 2.592 6.755 1.00 97.88 101 LEU A O 1
ATOM 808 N N . ASP A 1 102 ? -9.428 3.783 7.550 1.00 97.44 102 ASP A N 1
ATOM 809 C CA . ASP A 1 102 ? -9.891 3.835 8.941 1.00 97.44 102 ASP A CA 1
ATOM 810 C C . ASP A 1 102 ? -11.249 4.540 9.055 1.00 97.44 102 ASP A C 1
ATOM 812 O O . ASP A 1 102 ? -12.157 4.028 9.707 1.00 97.44 102 ASP A O 1
ATOM 816 N N . VAL A 1 103 ? -11.450 5.646 8.330 1.00 96.38 103 VAL A N 1
ATOM 817 C CA . VAL A 1 103 ? -12.756 6.324 8.252 1.00 96.38 103 VAL A CA 1
ATOM 818 C C . VAL A 1 103 ? -13.828 5.399 7.664 1.00 96.38 103 VAL A C 1
ATOM 820 O O . VAL A 1 103 ? -14.929 5.304 8.209 1.00 96.38 103 VAL A O 1
ATOM 823 N N . TYR A 1 104 ? -13.515 4.657 6.596 1.00 96.69 104 TYR A N 1
ATOM 824 C CA . TYR A 1 104 ? -14.448 3.680 6.023 1.00 96.69 104 TYR A CA 1
ATOM 825 C C . TYR A 1 104 ? -14.748 2.482 6.932 1.00 96.69 104 TYR A C 1
ATOM 827 O O . TYR A 1 104 ? -15.734 1.776 6.686 1.00 96.69 104 TYR A O 1
ATOM 835 N N . LEU A 1 105 ? -13.906 2.234 7.933 1.00 96.75 105 LEU A N 1
ATOM 836 C CA . LEU A 1 105 ? -14.041 1.180 8.937 1.00 96.75 105 LEU A CA 1
ATOM 837 C C . LEU A 1 105 ? -14.426 1.761 10.307 1.00 96.75 105 LEU A C 1
ATOM 839 O O . LEU A 1 105 ? -14.079 1.201 11.343 1.00 96.75 105 LEU A O 1
ATOM 843 N N . GLU A 1 106 ? -15.160 2.880 10.306 1.00 96.31 106 GLU A N 1
ATOM 844 C CA . GLU A 1 106 ? -15.738 3.503 11.505 1.00 96.31 106 GLU A CA 1
ATOM 845 C C . GLU A 1 106 ? -14.696 3.839 12.577 1.00 96.31 106 GLU A C 1
ATOM 847 O O . GLU A 1 106 ? -14.967 3.734 13.772 1.00 96.31 106 GLU A O 1
ATOM 852 N N . ASN A 1 107 ? -13.499 4.262 12.163 1.00 96.12 107 ASN A N 1
ATOM 853 C CA . ASN A 1 107 ? -12.406 4.638 13.056 1.00 96.12 107 ASN A CA 1
ATOM 854 C C . ASN A 1 107 ? -11.873 3.483 13.930 1.00 96.12 107 ASN A C 1
ATOM 856 O O . ASN A 1 107 ? -11.257 3.755 14.967 1.00 96.12 107 ASN A O 1
ATOM 860 N N . LYS A 1 108 ? -12.110 2.221 13.536 1.00 96.62 108 LYS A N 1
ATOM 861 C CA . LYS A 1 108 ? -11.703 1.015 14.279 1.00 96.62 108 LYS A CA 1
ATOM 862 C C . LYS A 1 108 ? -10.408 0.369 13.784 1.00 96.62 108 LYS A C 1
ATOM 864 O O . LYS A 1 108 ? -9.874 -0.484 14.481 1.00 96.62 108 LYS A O 1
ATOM 869 N N . LEU A 1 109 ? -9.897 0.738 12.612 1.00 96.75 109 LEU A N 1
ATOM 870 C CA . LEU A 1 109 ? -8.702 0.113 12.044 1.00 96.75 109 LEU A CA 1
ATOM 871 C C . LEU A 1 109 ? -7.446 0.547 12.808 1.00 96.75 109 LEU A C 1
ATOM 873 O O . LEU A 1 109 ? -6.685 -0.289 13.284 1.00 96.75 109 LEU A O 1
ATOM 877 N N . LEU A 1 110 ? -7.260 1.860 12.941 1.00 96.69 110 LEU A N 1
ATOM 878 C CA . LEU A 1 110 ? -6.098 2.487 13.566 1.00 96.69 110 LEU A CA 1
ATOM 879 C C . LEU A 1 110 ? -6.408 2.803 15.034 1.00 96.69 110 LEU A C 1
ATOM 881 O O . LEU A 1 110 ? -6.602 3.964 15.406 1.00 96.69 110 LEU A O 1
ATOM 885 N N . GLN A 1 111 ? -6.490 1.762 15.865 1.00 95.31 111 GLN A N 1
ATOM 886 C CA . GLN A 1 111 ? -6.613 1.900 17.318 1.00 95.31 111 GLN A CA 1
ATOM 887 C C . GLN A 1 111 ? -5.234 1.802 17.970 1.00 95.31 111 GLN A C 1
ATOM 889 O O . GLN A 1 111 ? -4.500 0.846 17.726 1.00 95.31 111 GLN A O 1
ATOM 894 N N . SER A 1 112 ? -4.904 2.802 18.786 1.00 92.75 112 SER A N 1
ATOM 895 C CA . SER A 1 112 ? -3.699 2.781 19.607 1.00 92.75 112 SER A CA 1
ATOM 896 C C . SER A 1 112 ? -4.010 2.215 20.988 1.00 92.75 112 SER A C 1
ATOM 898 O O . SER A 1 112 ? -5.058 2.520 21.565 1.00 92.75 112 SER A O 1
ATOM 900 N N . SER A 1 113 ? -3.082 1.428 21.531 1.00 90.44 113 SER A N 1
ATOM 901 C CA . SER A 1 113 ? -3.056 1.099 22.957 1.00 90.44 113 SER A CA 1
ATOM 902 C C . SER A 1 113 ? -2.530 2.255 23.808 1.00 90.44 113 SER A C 1
ATOM 904 O O . SER A 1 113 ? -2.930 2.384 24.963 1.00 90.44 113 SER A O 1
ATOM 906 N N . ASP A 1 114 ? -1.635 3.075 23.251 1.00 93.00 114 ASP A N 1
ATOM 907 C CA . ASP A 1 114 ? -1.058 4.233 23.928 1.00 93.00 114 ASP A CA 1
ATOM 908 C C . ASP A 1 114 ? -1.921 5.482 23.663 1.00 93.00 114 ASP A C 1
ATOM 910 O O . ASP A 1 114 ? -2.133 5.843 22.499 1.00 93.00 114 ASP A O 1
ATOM 914 N N . PRO A 1 115 ? -2.430 6.166 24.705 1.00 90.81 115 PRO A N 1
ATOM 915 C CA . PRO A 1 115 ? -3.189 7.403 24.540 1.00 90.81 115 PRO A CA 1
ATOM 916 C C . PRO A 1 115 ? -2.390 8.558 23.909 1.00 90.81 115 PRO A C 1
ATOM 918 O O . PRO A 1 115 ? -3.009 9.502 23.419 1.00 90.81 115 PRO A O 1
ATOM 921 N N . MET A 1 116 ? -1.054 8.514 23.920 1.00 93.56 116 MET A N 1
ATOM 922 C CA . MET A 1 116 ? -0.196 9.543 23.315 1.00 93.56 116 MET A CA 1
ATOM 923 C C . MET A 1 116 ? -0.055 9.383 21.799 1.00 93.56 116 MET A C 1
ATOM 925 O O . MET A 1 116 ? 0.207 10.356 21.085 1.00 93.56 116 MET A O 1
ATOM 929 N N . ASP A 1 117 ? -0.275 8.175 21.288 1.00 94.19 117 ASP A N 1
ATOM 930 C CA . ASP A 1 117 ? -0.144 7.890 19.869 1.00 94.19 117 ASP A CA 1
ATOM 931 C C . ASP A 1 117 ? -1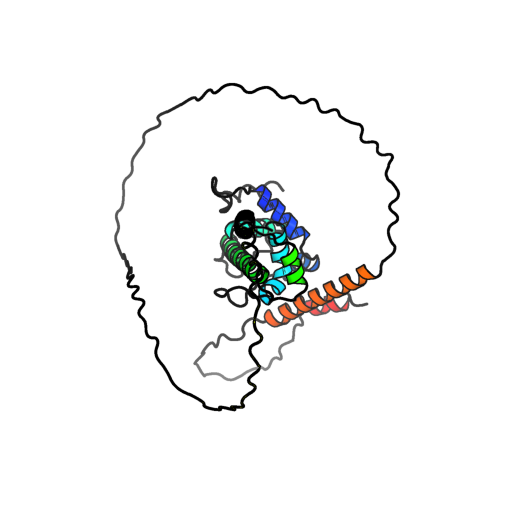.351 8.406 19.090 1.00 94.19 117 ASP A C 1
ATOM 933 O O . ASP A 1 117 ? -2.486 7.927 19.179 1.00 94.19 117 ASP A O 1
ATOM 937 N N . THR A 1 118 ? -1.089 9.399 18.247 1.00 95.56 118 THR A N 1
ATOM 938 C CA . THR A 1 118 ? -2.107 9.918 17.338 1.00 95.56 118 THR A CA 1
ATOM 939 C C . THR A 1 118 ? -2.315 8.957 16.167 1.00 95.56 118 THR A C 1
ATOM 941 O O . THR A 1 118 ? -1.363 8.421 15.599 1.00 95.56 118 THR A O 1
ATOM 944 N N . LYS A 1 119 ? -3.561 8.831 15.689 1.00 94.75 119 LYS A N 1
ATOM 945 C CA . LYS A 1 119 ? -3.884 8.068 14.462 1.00 94.75 119 LYS A CA 1
ATOM 946 C C . LYS A 1 119 ? -3.038 8.469 13.256 1.00 94.75 119 LYS A C 1
ATOM 948 O O . LYS A 1 119 ? -2.743 7.651 12.391 1.00 94.75 119 LYS A O 1
ATOM 953 N N . LYS A 1 120 ? -2.655 9.746 13.201 1.00 94.50 120 LYS A N 1
ATOM 954 C CA . LYS A 1 120 ? -1.776 10.294 12.170 1.00 94.50 120 LYS A CA 1
ATOM 955 C C . LYS A 1 120 ? -0.369 9.702 12.253 1.00 94.50 120 LYS A C 1
ATOM 957 O O . LYS A 1 120 ? 0.186 9.407 11.203 1.00 94.50 120 LYS A O 1
ATOM 962 N N . SER A 1 121 ? 0.189 9.547 13.456 1.00 95.50 121 SER A N 1
ATOM 963 C CA . SER A 1 121 ? 1.501 8.918 13.652 1.00 95.50 121 SER A CA 1
ATOM 964 C C . SER A 1 121 ? 1.468 7.465 13.193 1.00 95.50 121 SER A C 1
ATOM 966 O O . SER A 1 121 ? 2.198 7.104 12.279 1.00 95.50 121 SER A O 1
ATOM 968 N N . MET A 1 122 ? 0.499 6.688 13.684 1.00 96.62 122 MET A N 1
ATOM 969 C CA . MET A 1 122 ? 0.368 5.278 13.302 1.00 96.62 122 MET A CA 1
ATOM 970 C C . MET A 1 122 ? 0.178 5.093 11.793 1.00 96.62 122 MET A C 1
ATOM 972 O O . MET A 1 122 ? 0.809 4.238 11.181 1.00 96.62 122 MET A O 1
ATOM 976 N N . ALA A 1 123 ? -0.654 5.925 11.155 1.00 96.75 123 ALA A N 1
ATOM 977 C CA . ALA A 1 123 ? -0.820 5.879 9.706 1.00 96.75 123 ALA A CA 1
ATOM 978 C C . ALA A 1 123 ? 0.500 6.151 8.962 1.00 96.75 123 ALA A C 1
ATOM 980 O O . ALA A 1 123 ? 0.761 5.523 7.938 1.00 96.75 123 ALA A O 1
ATOM 981 N N . LEU A 1 124 ? 1.333 7.075 9.459 1.00 96.56 124 LEU A N 1
ATOM 982 C CA . LEU A 1 124 ? 2.647 7.364 8.878 1.00 96.56 124 LEU A CA 1
ATOM 983 C C . LEU A 1 124 ? 3.608 6.185 9.032 1.00 96.56 124 LEU A C 1
ATOM 985 O O . LEU A 1 124 ? 4.305 5.861 8.066 1.00 96.56 124 LEU A O 1
ATOM 989 N N . ASP A 1 125 ? 3.600 5.525 10.186 1.00 96.75 125 ASP A N 1
ATOM 990 C CA . ASP A 1 125 ? 4.432 4.350 10.446 1.00 96.75 125 ASP A CA 1
ATOM 991 C C . ASP A 1 125 ? 4.047 3.192 9.516 1.00 96.75 125 ASP A C 1
ATOM 993 O O . ASP A 1 125 ? 4.896 2.636 8.809 1.00 96.75 125 ASP A O 1
ATOM 997 N N . GLU A 1 126 ? 2.748 2.899 9.411 1.00 97.94 126 GLU A N 1
ATOM 998 C CA . GLU A 1 126 ? 2.211 1.893 8.488 1.00 97.94 126 GLU A CA 1
ATOM 999 C C . GLU A 1 126 ? 2.462 2.268 7.017 1.00 97.94 126 GLU A C 1
ATOM 1001 O O . GLU A 1 126 ? 2.843 1.427 6.200 1.00 97.94 126 GLU A O 1
ATOM 1006 N N . GLY A 1 127 ? 2.354 3.549 6.659 1.00 97.62 127 GLY A N 1
ATOM 1007 C CA . GLY A 1 127 ? 2.705 4.034 5.324 1.00 97.62 127 GLY A CA 1
ATOM 1008 C C . GLY A 1 127 ? 4.187 3.829 4.986 1.00 97.62 127 GLY A C 1
ATOM 1009 O O . GLY A 1 127 ? 4.533 3.432 3.867 1.00 97.62 127 GLY A O 1
ATOM 1010 N N . GLY A 1 128 ? 5.079 4.042 5.958 1.00 97.31 128 GLY A N 1
ATOM 1011 C CA . GLY A 1 128 ? 6.510 3.768 5.837 1.00 97.31 128 GLY A CA 1
ATOM 1012 C C . GLY A 1 128 ? 6.807 2.283 5.619 1.00 97.31 128 GLY A C 1
ATOM 1013 O O . GLY A 1 128 ? 7.595 1.937 4.731 1.00 97.31 128 GLY A O 1
ATOM 1014 N N . LYS A 1 129 ? 6.138 1.404 6.374 1.00 97.94 129 LYS A N 1
ATOM 1015 C CA . LYS A 1 129 ? 6.215 -0.056 6.201 1.00 97.94 129 LYS A CA 1
ATOM 1016 C C . LYS A 1 129 ? 5.703 -0.492 4.825 1.00 97.94 129 LYS A C 1
ATOM 1018 O O . LYS A 1 129 ? 6.392 -1.243 4.139 1.00 97.94 129 LYS A O 1
ATOM 1023 N N . MET A 1 130 ? 4.570 0.042 4.359 1.00 98.31 130 MET A N 1
ATOM 1024 C CA . MET A 1 130 ? 4.013 -0.269 3.032 1.00 98.31 130 MET A CA 1
ATOM 1025 C C . MET A 1 130 ? 4.986 0.093 1.907 1.00 98.31 130 MET A C 1
ATOM 1027 O O . MET A 1 130 ? 5.247 -0.715 1.014 1.00 98.31 130 MET A O 1
ATOM 1031 N N . LYS A 1 131 ? 5.587 1.290 1.969 1.00 97.69 131 LYS A N 1
ATOM 1032 C CA . LYS A 1 131 ? 6.604 1.720 0.997 1.00 97.69 131 LYS A CA 1
ATOM 1033 C C . LYS A 1 131 ? 7.790 0.750 0.963 1.00 97.69 131 LYS A C 1
ATOM 1035 O O . LYS A 1 131 ? 8.242 0.377 -0.123 1.00 97.69 131 LYS A O 1
ATOM 1040 N N . ARG A 1 132 ? 8.298 0.342 2.134 1.00 97.62 132 ARG A N 1
ATOM 1041 C CA . ARG A 1 132 ? 9.395 -0.637 2.246 1.00 97.62 132 ARG A CA 1
ATOM 1042 C C . ARG A 1 132 ? 8.998 -1.977 1.632 1.00 97.62 132 ARG A C 1
ATOM 1044 O O . ARG A 1 132 ? 9.747 -2.505 0.813 1.00 97.62 132 ARG A O 1
ATOM 1051 N N . LEU A 1 133 ? 7.807 -2.474 1.956 1.00 98.06 133 LEU A N 1
ATOM 1052 C CA . LEU A 1 133 ? 7.280 -3.747 1.474 1.00 98.06 133 LEU A CA 1
ATOM 1053 C C . LEU A 1 133 ? 7.128 -3.779 -0.055 1.00 98.06 133 LEU A C 1
ATOM 1055 O O . LEU A 1 133 ? 7.601 -4.708 -0.708 1.00 98.06 133 LEU A O 1
ATOM 1059 N N . MET A 1 134 ? 6.569 -2.725 -0.655 1.00 98.00 134 MET A N 1
ATOM 1060 C CA . MET A 1 134 ? 6.507 -2.581 -2.115 1.00 98.00 134 MET A CA 1
ATOM 1061 C C . MET A 1 134 ? 7.900 -2.537 -2.763 1.00 98.00 134 MET A C 1
ATOM 1063 O O . MET A 1 134 ? 8.114 -3.120 -3.830 1.00 98.00 134 MET A O 1
ATOM 1067 N N . GLY A 1 135 ? 8.861 -1.856 -2.131 1.00 97.12 135 GLY A N 1
ATOM 1068 C CA . GLY A 1 135 ? 10.257 -1.838 -2.571 1.00 97.12 135 GLY A CA 1
ATOM 1069 C C . GLY A 1 135 ? 10.906 -3.225 -2.519 1.00 97.12 135 GLY A C 1
ATOM 1070 O O . GLY A 1 135 ? 11.545 -3.637 -3.490 1.00 97.12 135 GLY A O 1
ATOM 1071 N N . GLY A 1 136 ? 10.681 -3.964 -1.428 1.00 96.75 136 GLY A N 1
ATOM 1072 C CA . GLY A 1 136 ? 11.107 -5.354 -1.255 1.00 96.75 136 GLY A CA 1
ATOM 1073 C C . GLY A 1 136 ? 10.527 -6.267 -2.334 1.00 96.75 136 GLY A C 1
ATOM 1074 O O . GLY A 1 136 ? 11.276 -6.964 -3.017 1.00 96.75 136 GLY A O 1
ATOM 1075 N N . LEU A 1 137 ? 9.223 -6.169 -2.606 1.00 97.38 137 LEU A N 1
ATOM 1076 C CA . LEU A 1 137 ? 8.573 -6.927 -3.675 1.00 97.38 137 LEU A CA 1
ATOM 1077 C C . LEU A 1 137 ? 9.172 -6.621 -5.058 1.00 97.38 137 LEU A C 1
ATOM 1079 O O . LEU A 1 137 ? 9.414 -7.539 -5.840 1.00 97.38 137 LEU A O 1
ATOM 1083 N N . ARG A 1 138 ? 9.463 -5.353 -5.375 1.00 96.19 138 ARG A N 1
ATOM 1084 C CA . ARG A 1 138 ? 10.127 -4.991 -6.642 1.00 96.19 138 ARG A CA 1
ATOM 1085 C C . ARG A 1 138 ? 11.561 -5.500 -6.730 1.00 96.19 138 ARG A C 1
ATOM 1087 O O . ARG A 1 138 ? 12.048 -5.756 -7.831 1.00 96.19 138 ARG A O 1
ATOM 1094 N N . TYR A 1 139 ? 12.262 -5.605 -5.606 1.00 95.44 139 TYR A N 1
ATOM 1095 C CA . TYR A 1 139 ? 13.564 -6.261 -5.574 1.00 95.44 139 TYR A CA 1
ATOM 1096 C C . TYR A 1 139 ? 13.412 -7.756 -5.878 1.00 95.44 139 TYR A C 1
ATOM 1098 O O . TYR A 1 139 ? 14.054 -8.250 -6.803 1.00 95.44 139 TYR A O 1
ATOM 1106 N N . LEU A 1 140 ? 12.478 -8.432 -5.201 1.00 95.06 140 LEU A N 1
ATOM 1107 C CA . LEU A 1 140 ? 12.153 -9.839 -5.445 1.00 95.06 140 LEU A CA 1
ATOM 1108 C C . LEU A 1 140 ? 11.696 -10.095 -6.882 1.00 95.06 140 LEU A C 1
ATOM 1110 O O . LEU A 1 140 ? 11.956 -11.156 -7.430 1.00 95.06 140 LEU A O 1
ATOM 1114 N N . TRP A 1 141 ? 11.006 -9.151 -7.517 1.00 95.31 141 TRP A N 1
ATOM 1115 C CA . TRP A 1 141 ? 10.584 -9.267 -8.915 1.00 95.31 141 TRP A CA 1
ATOM 1116 C C . TRP A 1 141 ? 11.756 -9.388 -9.890 1.00 95.31 141 TRP A C 1
ATOM 1118 O O . TRP A 1 141 ? 11.650 -10.106 -10.880 1.00 95.31 141 TRP A O 1
ATOM 1128 N N . ARG A 1 142 ? 12.887 -8.741 -9.590 1.00 92.88 142 ARG A N 1
ATOM 1129 C CA . ARG A 1 142 ? 14.110 -8.848 -10.398 1.00 92.88 142 ARG A CA 1
ATOM 1130 C C . ARG A 1 142 ? 14.914 -10.110 -10.090 1.00 92.88 142 ARG A C 1
ATOM 1132 O O . ARG A 1 142 ? 15.726 -10.519 -10.914 1.00 92.88 142 ARG A O 1
ATOM 1139 N N . SER A 1 143 ? 14.713 -10.719 -8.922 1.00 92.44 143 SER A N 1
ATOM 1140 C CA . SER A 1 143 ? 15.361 -11.976 -8.559 1.00 92.44 143 SER A CA 1
ATOM 1141 C C . SER A 1 143 ? 14.541 -13.187 -9.018 1.00 92.44 143 SER A C 1
ATOM 1143 O O . SER A 1 143 ? 13.315 -13.153 -9.148 1.00 92.44 143 SER A O 1
ATOM 1145 N N . LYS A 1 144 ? 15.230 -14.317 -9.206 1.00 88.31 144 LYS A N 1
ATOM 1146 C CA . LYS A 1 144 ? 14.595 -15.625 -9.449 1.00 88.31 144 LYS A CA 1
ATOM 1147 C C . LYS A 1 144 ? 14.023 -16.263 -8.171 1.00 88.31 144 LYS A C 1
ATOM 1149 O O . LYS A 1 144 ? 13.519 -17.377 -8.224 1.00 88.31 144 LYS A O 1
ATOM 1154 N N . SER A 1 145 ? 14.124 -15.592 -7.021 1.00 86.00 145 SER A N 1
ATOM 1155 C CA . SER A 1 145 ? 13.628 -16.102 -5.740 1.00 86.00 145 SER A CA 1
ATOM 1156 C C . SER A 1 145 ? 12.126 -15.836 -5.548 1.00 86.00 145 SER A C 1
ATOM 1158 O O . SER A 1 145 ? 11.533 -14.972 -6.201 1.00 86.00 145 SER A O 1
ATOM 1160 N N . GLY A 1 146 ? 11.502 -16.585 -4.632 1.00 78.31 146 GLY A N 1
ATOM 1161 C CA . GLY A 1 146 ? 10.100 -16.396 -4.245 1.00 78.31 146 GLY A CA 1
ATOM 1162 C C . GLY A 1 146 ? 9.089 -17.128 -5.134 1.00 78.31 146 GLY A C 1
ATOM 1163 O O . GLY A 1 146 ? 8.180 -16.499 -5.672 1.00 78.31 146 GLY A O 1
ATOM 1164 N N . ASN A 1 147 ? 9.205 -18.456 -5.235 1.00 90.12 147 ASN A N 1
ATOM 1165 C CA . ASN A 1 147 ? 8.271 -19.334 -5.964 1.00 90.12 147 ASN A CA 1
ATOM 1166 C C . ASN A 1 147 ? 6.956 -19.584 -5.199 1.00 90.12 147 ASN A C 1
ATOM 1168 O O . ASN A 1 147 ? 6.436 -20.696 -5.175 1.00 90.12 147 ASN A O 1
ATOM 1172 N N . HIS A 1 148 ? 6.419 -18.563 -4.535 1.00 95.94 148 HIS A N 1
ATOM 1173 C CA . HIS A 1 148 ? 5.139 -18.668 -3.845 1.00 95.94 148 HIS A CA 1
ATOM 1174 C C . HIS A 1 148 ? 4.008 -18.170 -4.762 1.00 95.94 148 HIS A C 1
ATOM 1176 O O . HIS A 1 148 ? 4.191 -17.135 -5.417 1.00 95.94 148 HIS A O 1
ATOM 1182 N N . PRO A 1 149 ? 2.821 -18.815 -4.802 1.00 96.94 149 PRO A N 1
ATOM 1183 C CA . PRO A 1 149 ? 1.720 -18.405 -5.682 1.00 96.94 149 PRO A CA 1
ATOM 1184 C C . PRO A 1 149 ? 1.325 -16.932 -5.521 1.00 96.94 149 PRO A C 1
ATOM 1186 O O . PRO A 1 149 ? 1.191 -16.215 -6.506 1.00 96.94 149 PRO A O 1
ATOM 1189 N N . ARG A 1 150 ? 1.248 -16.441 -4.276 1.00 96.88 150 ARG A N 1
ATOM 1190 C CA . ARG A 1 150 ? 0.943 -15.025 -3.984 1.00 96.88 150 ARG A CA 1
ATOM 1191 C C . ARG A 1 150 ? 2.005 -14.055 -4.497 1.00 96.88 150 ARG A C 1
ATOM 1193 O O . ARG A 1 150 ? 1.671 -12.993 -5.008 1.00 96.88 150 ARG A O 1
ATOM 1200 N N . ILE A 1 151 ? 3.282 -14.413 -4.357 1.00 97.12 151 ILE A N 1
ATOM 1201 C CA . ILE A 1 151 ? 4.384 -13.592 -4.871 1.00 97.12 151 ILE A CA 1
ATOM 1202 C C . ILE A 1 151 ? 4.337 -13.583 -6.393 1.00 97.12 151 ILE A C 1
ATOM 1204 O O . ILE A 1 151 ? 4.477 -12.527 -6.994 1.00 97.12 151 ILE A O 1
ATOM 1208 N N . THR A 1 152 ? 4.082 -14.736 -7.008 1.00 96.44 152 THR A N 1
ATOM 1209 C CA . THR A 1 152 ? 3.948 -14.880 -8.462 1.00 96.44 152 THR A CA 1
ATOM 1210 C C . THR A 1 152 ? 2.808 -14.019 -9.000 1.00 96.44 152 THR A C 1
ATOM 1212 O O . THR A 1 152 ? 3.007 -13.269 -9.952 1.00 96.44 152 THR A O 1
ATOM 1215 N N . GLU A 1 153 ? 1.643 -14.043 -8.347 1.00 97.25 153 GLU A N 1
ATOM 1216 C CA . GLU A 1 153 ? 0.523 -13.167 -8.694 1.00 97.25 153 GLU A CA 1
ATO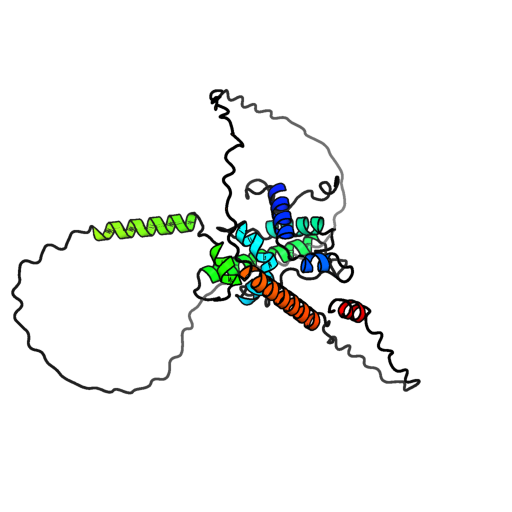M 1217 C C . GLU A 1 153 ? 0.915 -11.690 -8.570 1.00 97.25 153 GLU A C 1
ATOM 1219 O O . GLU A 1 153 ? 0.761 -10.937 -9.527 1.00 97.25 153 GLU A O 1
ATOM 1224 N N . MET A 1 154 ? 1.492 -11.263 -7.443 1.00 97.62 154 MET A N 1
ATOM 1225 C CA . MET A 1 154 ? 1.891 -9.861 -7.270 1.00 97.62 154 MET A CA 1
ATOM 1226 C C . MET A 1 154 ? 2.978 -9.433 -8.266 1.00 97.62 154 MET A C 1
ATOM 1228 O O . MET A 1 154 ? 2.934 -8.317 -8.775 1.00 97.62 154 MET A O 1
ATOM 1232 N N . LYS A 1 155 ? 3.918 -10.322 -8.606 1.00 96.50 155 LYS A N 1
ATOM 1233 C CA . LYS A 1 155 ? 4.922 -10.102 -9.656 1.00 96.50 155 LYS A CA 1
ATOM 1234 C C . LYS A 1 155 ? 4.281 -9.920 -11.034 1.00 96.50 155 LYS A C 1
ATOM 1236 O O . LYS A 1 155 ? 4.783 -9.116 -11.811 1.00 96.50 155 LYS A O 1
ATOM 1241 N N . SER A 1 156 ? 3.183 -10.619 -11.329 1.00 96.75 156 SER A N 1
ATOM 1242 C CA . SER A 1 156 ? 2.465 -10.492 -12.608 1.00 96.75 156 SER A CA 1
ATOM 1243 C C . SER A 1 156 ? 1.756 -9.144 -12.783 1.00 96.75 156 SER A C 1
ATOM 1245 O O . SER A 1 156 ? 1.521 -8.713 -13.907 1.00 96.75 156 SER A O 1
ATOM 1247 N N . LEU A 1 157 ? 1.455 -8.459 -11.675 1.00 97.50 157 LEU A N 1
ATOM 1248 C CA . LEU A 1 157 ? 0.867 -7.119 -11.684 1.00 97.50 157 LEU A CA 1
ATOM 1249 C C . LEU A 1 157 ? 1.917 -6.017 -11.900 1.00 97.50 157 LEU A C 1
ATOM 1251 O O . LEU A 1 157 ? 1.560 -4.890 -12.239 1.00 97.50 157 LEU A O 1
ATOM 1255 N N . LEU A 1 158 ? 3.204 -6.314 -11.687 1.00 97.06 158 LEU A N 1
ATOM 1256 C CA . LEU A 1 158 ? 4.282 -5.339 -11.822 1.00 97.06 158 LEU A CA 1
ATOM 1257 C C . LEU A 1 158 ? 4.685 -5.137 -13.286 1.00 97.06 158 LEU A C 1
ATOM 1259 O O . LEU A 1 158 ? 4.756 -6.073 -14.079 1.00 97.06 158 LEU A O 1
ATOM 1263 N N . LYS A 1 159 ? 5.023 -3.891 -13.609 1.00 96.19 159 LYS A N 1
ATOM 1264 C CA . LYS A 1 159 ? 5.546 -3.451 -14.903 1.00 96.19 159 LYS A CA 1
ATOM 1265 C C . LYS A 1 159 ? 6.888 -2.747 -14.721 1.00 96.19 159 LYS A C 1
ATOM 1267 O O . LYS A 1 159 ? 7.204 -2.231 -13.636 1.00 96.19 159 LYS A O 1
ATOM 1272 N N . LEU A 1 160 ? 7.694 -2.733 -15.783 1.00 92.12 160 LEU A N 1
ATOM 1273 C CA . LEU A 1 160 ? 8.885 -1.893 -15.808 1.00 92.12 160 LEU A CA 1
ATOM 1274 C C . LEU A 1 160 ? 8.456 -0.424 -15.814 1.00 92.12 160 LEU A C 1
ATOM 1276 O O . LEU A 1 160 ? 7.414 -0.059 -16.340 1.00 92.12 160 LEU A O 1
ATOM 1280 N N . SER A 1 161 ? 9.270 0.428 -15.195 1.00 90.12 161 SER A N 1
ATOM 1281 C CA . SER A 1 161 ? 9.066 1.871 -15.308 1.00 90.12 161 SER A CA 1
ATOM 1282 C C . SER A 1 161 ? 9.335 2.309 -16.754 1.00 90.12 161 SER A C 1
ATOM 1284 O O . SER A 1 161 ? 10.321 1.829 -17.322 1.00 90.12 161 SER A O 1
ATOM 1286 N N . PRO A 1 162 ? 8.589 3.283 -17.309 1.00 88.50 162 PRO A N 1
ATOM 1287 C CA . PRO A 1 162 ? 8.815 3.798 -18.662 1.00 88.50 162 PRO A CA 1
ATOM 1288 C C . PRO A 1 162 ? 10.268 4.221 -18.922 1.00 88.50 162 PRO A C 1
ATOM 1290 O O . PRO A 1 162 ? 10.822 3.965 -19.983 1.00 88.50 162 PRO A O 1
ATOM 1293 N N . ARG A 1 163 ? 10.953 4.780 -17.912 1.00 88.19 163 ARG A N 1
ATOM 1294 C CA . ARG A 1 163 ? 12.379 5.145 -18.010 1.00 88.19 163 ARG A CA 1
ATOM 1295 C C . ARG A 1 163 ? 13.312 3.930 -18.070 1.00 88.19 163 ARG A C 1
ATOM 1297 O O . ARG A 1 163 ? 14.416 4.011 -18.600 1.00 88.19 163 ARG A O 1
ATOM 1304 N N . ALA A 1 164 ? 12.927 2.819 -17.449 1.00 88.75 164 ALA A N 1
ATOM 1305 C CA . ALA A 1 164 ? 13.676 1.571 -17.549 1.00 88.75 164 ALA A CA 1
ATOM 1306 C C . ALA A 1 164 ? 13.431 0.889 -18.903 1.00 88.75 164 ALA A C 1
ATOM 1308 O O . ALA A 1 164 ? 14.368 0.337 -19.467 1.00 88.75 164 ALA A O 1
ATOM 1309 N N . GLU A 1 165 ? 12.207 0.970 -19.430 1.00 91.31 165 GLU A N 1
ATOM 1310 C CA . GLU A 1 165 ? 11.874 0.484 -20.772 1.00 91.31 165 GLU A CA 1
ATOM 1311 C C . GLU A 1 165 ? 12.605 1.279 -21.858 1.00 91.31 165 GLU A C 1
ATOM 1313 O O . GLU A 1 165 ? 13.237 0.666 -22.713 1.00 91.31 165 GLU A O 1
ATOM 1318 N N . ALA A 1 166 ? 12.620 2.614 -21.766 1.00 92.50 166 ALA A N 1
ATOM 1319 C CA . ALA A 1 166 ? 13.352 3.485 -22.689 1.00 92.50 166 ALA A CA 1
ATOM 1320 C C . ALA A 1 166 ? 14.847 3.132 -22.747 1.00 92.50 166 ALA A C 1
ATOM 1322 O O . ALA A 1 166 ? 15.363 2.832 -23.816 1.00 92.50 166 ALA A O 1
ATOM 1323 N N . ARG A 1 167 ? 15.510 3.017 -21.587 1.00 93.94 167 ARG A N 1
ATOM 1324 C CA . ARG A 1 167 ? 16.927 2.611 -21.523 1.00 93.94 167 ARG A CA 1
ATOM 1325 C C . ARG A 1 167 ? 17.187 1.220 -22.093 1.00 93.94 167 ARG A C 1
ATOM 1327 O O . ARG A 1 167 ? 18.243 0.970 -22.657 1.00 93.94 167 ARG A O 1
ATOM 1334 N N . ARG A 1 168 ? 16.248 0.286 -21.915 1.00 92.50 168 ARG A N 1
ATOM 1335 C CA . ARG A 1 168 ? 16.380 -1.066 -22.471 1.00 92.50 168 ARG A CA 1
ATOM 1336 C C . ARG A 1 168 ? 16.234 -1.063 -23.992 1.00 92.50 168 ARG A C 1
ATOM 1338 O O . ARG A 1 168 ? 16.877 -1.878 -24.639 1.00 92.50 168 ARG A O 1
ATOM 1345 N N . ARG A 1 169 ? 15.388 -0.182 -24.529 1.00 94.00 169 ARG A N 1
ATOM 1346 C CA . ARG A 1 169 ? 15.210 0.009 -25.969 1.00 94.00 169 ARG A CA 1
ATOM 1347 C C . ARG A 1 169 ? 16.445 0.650 -26.597 1.00 94.00 169 ARG A C 1
ATOM 1349 O O . ARG A 1 169 ? 16.982 0.079 -27.529 1.00 94.00 169 ARG A O 1
ATOM 1356 N N . GLU A 1 170 ? 16.947 1.737 -26.014 1.00 93.88 170 GLU A N 1
ATOM 1357 C CA . GLU A 1 170 ? 18.191 2.394 -26.452 1.00 93.88 170 GLU A CA 1
ATOM 1358 C C . GLU A 1 170 ? 19.369 1.401 -26.480 1.00 93.88 170 GLU A C 1
ATOM 1360 O O . GLU A 1 170 ? 20.062 1.287 -27.482 1.00 93.88 170 GLU A O 1
ATOM 1365 N N . ALA A 1 171 ? 19.524 0.583 -25.432 1.00 93.00 171 ALA A N 1
ATOM 1366 C CA . ALA A 1 171 ? 20.571 -0.441 -25.375 1.00 93.00 171 ALA A CA 1
ATOM 1367 C C . ALA A 1 171 ? 20.378 -1.617 -26.358 1.00 93.00 171 ALA A C 1
ATOM 1369 O O . ALA A 1 171 ? 21.321 -2.370 -26.600 1.00 93.00 171 ALA A O 1
ATOM 1370 N N . ALA A 1 172 ? 19.161 -1.841 -26.863 1.00 92.62 172 ALA A N 1
ATOM 1371 C CA . ALA A 1 172 ? 18.901 -2.842 -27.895 1.00 92.62 172 ALA A CA 1
ATOM 1372 C C . ALA A 1 172 ? 19.236 -2.284 -29.285 1.00 92.62 172 ALA A C 1
ATOM 1374 O O . ALA A 1 172 ? 19.918 -2.961 -30.050 1.00 92.62 172 ALA A O 1
ATOM 1375 N N . ASP A 1 173 ? 18.844 -1.036 -29.551 1.00 91.31 173 ASP A N 1
ATOM 1376 C CA . ASP A 1 173 ? 19.124 -0.338 -30.809 1.00 91.31 173 ASP A CA 1
ATOM 1377 C C . ASP A 1 173 ? 20.647 -0.162 -31.026 1.00 91.31 173 ASP A C 1
ATOM 1379 O O . ASP A 1 173 ? 21.137 -0.326 -32.142 1.00 91.31 173 ASP A O 1
ATOM 1383 N N . GLU A 1 174 ? 21.429 0.077 -29.961 1.00 91.75 174 GLU A N 1
ATOM 1384 C CA . GLU A 1 174 ? 22.902 0.131 -30.043 1.00 91.75 174 GLU A CA 1
ATOM 1385 C C . GLU A 1 174 ? 23.527 -1.203 -30.493 1.00 91.75 174 GLU A C 1
ATOM 1387 O O . GLU A 1 174 ? 24.487 -1.200 -31.263 1.00 91.75 174 GLU A O 1
ATOM 1392 N N . ARG A 1 175 ? 22.969 -2.352 -30.080 1.00 87.56 175 ARG A N 1
ATOM 1393 C CA . ARG A 1 175 ? 23.493 -3.677 -30.466 1.00 87.56 175 ARG A CA 1
ATOM 1394 C C . ARG A 1 175 ? 23.203 -4.029 -31.918 1.00 87.56 175 ARG A C 1
ATOM 1396 O O . ARG A 1 175 ? 24.048 -4.634 -32.562 1.00 87.56 175 ARG A O 1
ATOM 1403 N N . GLU A 1 176 ? 22.042 -3.637 -32.438 1.00 86.12 176 GLU A N 1
ATOM 1404 C CA . GLU A 1 176 ? 21.698 -3.892 -33.844 1.00 86.12 176 GLU A CA 1
ATOM 1405 C C . GLU A 1 176 ? 22.579 -3.089 -34.815 1.00 86.12 176 GLU A C 1
ATOM 1407 O O . GLU A 1 176 ? 22.742 -3.480 -35.969 1.00 86.12 176 GLU A O 1
ATOM 1412 N N . SER A 1 177 ? 23.184 -1.987 -34.358 1.00 82.25 177 SER A N 1
ATOM 1413 C CA . SER A 1 177 ? 24.050 -1.157 -35.201 1.00 82.25 177 SER A CA 1
ATOM 1414 C C . SER A 1 177 ? 25.467 -1.716 -35.412 1.00 82.25 177 SER A C 1
ATOM 1416 O O . SER A 1 177 ? 26.098 -1.368 -36.410 1.00 82.25 177 SER A O 1
ATOM 1418 N N . ASP A 1 178 ? 25.947 -2.606 -34.533 1.00 75.81 178 ASP A N 1
ATOM 1419 C CA . ASP A 1 178 ? 27.315 -3.158 -34.584 1.00 75.81 178 ASP A CA 1
ATOM 1420 C C . ASP A 1 178 ? 27.416 -4.397 -35.503 1.00 75.81 178 ASP A C 1
ATOM 1422 O O . ASP A 1 178 ? 28.433 -4.626 -36.155 1.00 75.81 178 ASP A O 1
ATOM 1426 N N . ASP A 1 179 ? 26.317 -5.139 -35.683 1.00 68.38 179 ASP A N 1
ATOM 1427 C CA . ASP A 1 179 ? 26.256 -6.312 -36.574 1.00 68.38 179 ASP A CA 1
ATOM 1428 C C . ASP A 1 179 ? 26.233 -5.948 -38.076 1.00 68.38 179 ASP A C 1
ATOM 1430 O O . ASP A 1 179 ? 26.308 -6.824 -38.939 1.00 68.38 179 ASP A O 1
ATOM 1434 N N . ASN A 1 180 ? 26.172 -4.654 -38.413 1.00 70.19 180 ASN A N 1
ATOM 1435 C CA . ASN A 1 180 ? 26.366 -4.158 -39.780 1.00 70.19 180 ASN A CA 1
ATOM 1436 C C . ASN A 1 180 ? 27.800 -3.650 -40.033 1.00 70.19 180 ASN A C 1
ATOM 1438 O O . ASN A 1 180 ? 28.056 -2.950 -41.018 1.00 70.19 180 ASN A O 1
ATOM 1442 N N . MET A 1 181 ? 28.760 -4.006 -39.175 1.00 67.44 181 MET A N 1
ATOM 1443 C CA . MET A 1 181 ? 30.188 -3.878 -39.469 1.00 67.44 181 MET A CA 1
ATOM 1444 C C . MET A 1 181 ? 30.599 -4.978 -40.444 1.00 67.44 181 MET A C 1
ATOM 1446 O O . MET A 1 181 ? 31.234 -5.946 -40.050 1.00 67.44 181 MET A O 1
ATOM 1450 N N . GLY A 1 182 ? 30.171 -4.801 -41.701 1.00 61.38 182 GLY A N 1
ATOM 1451 C CA . GLY A 1 182 ? 30.637 -5.459 -42.920 1.00 61.38 182 GLY A CA 1
ATOM 1452 C C . GLY A 1 182 ? 31.069 -6.909 -42.758 1.00 61.38 182 GLY A C 1
ATOM 1453 O O . GLY A 1 182 ? 32.155 -7.166 -42.244 1.00 61.38 182 GLY A O 1
ATOM 1454 N N . GLU A 1 183 ? 30.257 -7.827 -43.296 1.00 68.50 183 GLU A N 1
ATOM 1455 C CA . GLU A 1 183 ? 30.640 -9.213 -43.584 1.00 68.50 183 GLU A CA 1
ATOM 1456 C C . GLU A 1 183 ? 32.153 -9.279 -43.864 1.00 68.50 183 GLU A C 1
ATOM 1458 O O . GLU A 1 183 ? 32.612 -8.611 -44.803 1.00 68.50 183 GLU A O 1
ATOM 1463 N N . PRO A 1 184 ? 32.946 -9.952 -43.002 1.00 70.38 184 PRO A N 1
ATOM 1464 C CA . PRO A 1 184 ? 34.393 -9.933 -43.128 1.00 70.38 184 PRO A CA 1
ATOM 1465 C C . PRO A 1 184 ? 34.727 -10.327 -44.566 1.00 70.38 184 PRO A C 1
ATOM 1467 O O . PRO A 1 184 ? 34.143 -11.300 -45.056 1.00 70.38 184 PRO A O 1
ATOM 1470 N N . PRO A 1 185 ? 35.587 -9.561 -45.268 1.00 68.62 185 PRO A N 1
ATOM 1471 C CA . PRO A 1 185 ? 35.878 -9.807 -46.671 1.00 68.62 185 PRO A CA 1
ATOM 1472 C C . PRO A 1 185 ? 36.202 -11.285 -46.823 1.00 68.62 185 PRO A C 1
ATOM 1474 O O . PRO A 1 185 ? 37.113 -11.774 -46.153 1.00 68.62 185 PRO A O 1
ATOM 1477 N N . GLN A 1 186 ? 35.390 -11.980 -47.630 1.00 64.06 186 GLN A N 1
ATOM 1478 C CA . GLN A 1 186 ? 35.489 -13.418 -47.831 1.00 64.06 186 GLN A CA 1
ATOM 1479 C C . GLN A 1 186 ? 36.957 -13.756 -48.057 1.00 64.06 186 GLN A C 1
ATOM 1481 O O . GLN A 1 186 ? 37.564 -13.307 -49.034 1.00 64.06 186 GLN A O 1
ATOM 1486 N N . ALA A 1 187 ? 37.538 -14.466 -47.089 1.00 57.59 187 ALA A N 1
ATOM 1487 C CA . ALA A 1 187 ? 38.893 -14.955 -47.188 1.00 57.59 187 ALA A CA 1
ATOM 1488 C C . ALA A 1 187 ? 38.933 -15.841 -48.430 1.00 57.59 187 ALA A C 1
ATOM 1490 O O . ALA A 1 187 ? 38.368 -16.931 -48.450 1.00 57.59 187 ALA A O 1
ATOM 1491 N N . VAL A 1 188 ? 39.537 -15.314 -49.492 1.00 61.84 188 VAL A N 1
ATOM 1492 C CA . VAL A 1 188 ? 39.912 -16.085 -50.669 1.00 61.84 188 VAL A CA 1
ATOM 1493 C C . VAL A 1 188 ? 40.670 -17.321 -50.196 1.00 61.84 188 VAL A C 1
ATOM 1495 O O . VAL A 1 188 ? 41.570 -17.204 -49.364 1.00 61.84 188 VAL A O 1
ATOM 1498 N N . ASP A 1 189 ? 40.252 -18.482 -50.695 1.00 52.06 189 ASP A N 1
ATOM 1499 C CA . ASP A 1 189 ? 40.740 -19.816 -50.350 1.00 52.06 189 ASP A CA 1
ATOM 1500 C C . ASP A 1 189 ? 42.267 -19.867 -50.175 1.00 52.06 189 ASP A C 1
ATOM 1502 O O . ASP A 1 189 ? 43.032 -20.026 -51.130 1.00 52.06 189 ASP A O 1
ATOM 1506 N N . ALA A 1 190 ? 42.721 -19.751 -48.929 1.00 57.47 190 ALA A N 1
ATOM 1507 C CA . ALA A 1 190 ? 44.068 -20.115 -48.538 1.00 57.47 190 ALA A CA 1
ATOM 1508 C C . ALA A 1 190 ? 44.035 -21.596 -48.161 1.00 57.47 190 ALA A C 1
ATOM 1510 O O . ALA A 1 190 ? 43.492 -21.985 -47.130 1.00 57.47 190 ALA A O 1
ATOM 1511 N N . VAL A 1 191 ? 44.593 -22.409 -49.055 1.00 55.91 191 VAL A N 1
ATOM 1512 C CA . VAL A 1 191 ? 44.865 -23.838 -48.897 1.00 55.91 191 VAL A CA 1
ATOM 1513 C C . VAL A 1 191 ? 45.528 -24.085 -47.536 1.00 55.91 191 VAL A C 1
ATOM 1515 O O . VAL A 1 191 ? 46.695 -23.755 -47.336 1.00 55.91 191 VAL A O 1
ATOM 1518 N N . VAL A 1 192 ? 44.766 -24.638 -46.593 1.00 56.97 192 VAL A N 1
ATOM 1519 C CA . VAL A 1 192 ? 45.269 -25.101 -45.297 1.00 56.97 192 VAL A CA 1
ATOM 1520 C C . VAL A 1 192 ? 45.929 -26.457 -45.525 1.00 56.97 192 VAL A C 1
ATOM 1522 O O . VAL A 1 192 ? 45.243 -27.452 -45.760 1.00 56.97 192 VAL A O 1
ATOM 1525 N N . GLU A 1 193 ? 47.263 -26.489 -45.484 1.00 59.41 193 GLU A N 1
ATOM 1526 C CA . GLU A 1 193 ? 47.998 -27.736 -45.284 1.00 59.41 193 GLU A CA 1
ATOM 1527 C C . GLU A 1 193 ? 47.728 -28.275 -43.874 1.00 59.41 193 GLU A C 1
ATOM 1529 O O . GLU A 1 193 ? 47.790 -27.567 -42.867 1.00 59.41 193 GLU A O 1
ATOM 1534 N N . GLU A 1 194 ? 47.396 -29.558 -43.851 1.00 57.03 194 GLU A N 1
ATOM 1535 C CA . GLU A 1 194 ? 47.020 -30.374 -42.708 1.00 57.03 194 GLU A CA 1
ATOM 1536 C C . GLU A 1 194 ? 48.206 -30.507 -41.732 1.00 57.03 194 GLU A C 1
ATOM 1538 O O . GLU A 1 194 ? 49.185 -31.199 -42.014 1.00 57.03 194 GLU A O 1
ATOM 1543 N N . MET A 1 195 ? 48.145 -29.844 -40.570 1.00 61.12 195 MET A N 1
ATOM 1544 C CA . MET A 1 195 ? 49.094 -30.120 -39.486 1.00 61.12 195 MET A CA 1
ATOM 1545 C C . MET A 1 195 ? 48.632 -31.352 -38.690 1.00 61.12 195 MET A C 1
ATOM 1547 O O . MET A 1 195 ? 47.483 -31.389 -38.239 1.00 61.12 195 MET A O 1
ATOM 1551 N N . PRO A 1 196 ? 49.503 -32.361 -38.499 1.00 62.00 196 PRO A N 1
ATOM 1552 C CA . PRO A 1 196 ? 49.141 -33.610 -37.848 1.00 62.00 196 PRO A CA 1
ATOM 1553 C C . PRO A 1 196 ? 48.969 -33.446 -36.336 1.00 62.00 196 PRO A C 1
ATOM 1555 O O . PRO A 1 196 ? 49.707 -32.725 -35.663 1.00 62.00 196 PRO A O 1
ATOM 1558 N N . ALA A 1 197 ? 47.989 -34.186 -35.823 1.00 54.91 197 ALA A N 1
ATOM 1559 C CA . ALA A 1 197 ? 47.660 -34.320 -34.417 1.00 54.91 197 ALA A CA 1
ATOM 1560 C C . ALA A 1 197 ? 48.848 -34.852 -33.598 1.00 54.91 197 ALA A C 1
ATOM 1562 O O . ALA A 1 197 ? 49.358 -35.940 -33.865 1.00 54.91 197 ALA A O 1
ATOM 1563 N N . LEU A 1 198 ? 49.225 -34.109 -32.556 1.00 54.06 198 LEU A N 1
ATOM 1564 C CA . LEU A 1 198 ? 50.010 -34.627 -31.442 1.00 54.06 198 LEU A CA 1
ATOM 1565 C C . LEU A 1 198 ? 49.087 -34.773 -30.233 1.00 54.06 198 LEU A C 1
ATOM 1567 O O . LEU A 1 198 ? 48.666 -33.802 -29.610 1.00 54.06 198 LEU A O 1
ATOM 1571 N N . THR A 1 199 ? 48.740 -36.028 -29.979 1.00 62.44 199 THR A N 1
ATOM 1572 C CA . THR A 1 199 ? 48.269 -36.556 -28.702 1.00 62.44 199 THR A CA 1
ATOM 1573 C C . THR A 1 199 ? 49.455 -36.668 -27.755 1.00 62.44 199 THR A C 1
ATOM 1575 O O . THR A 1 199 ? 50.440 -37.272 -28.159 1.00 62.44 199 THR A O 1
ATOM 1578 N N . ASP A 1 200 ? 49.344 -36.105 -26.556 1.00 51.03 200 ASP A N 1
ATOM 1579 C CA . ASP A 1 200 ? 50.130 -36.365 -25.335 1.00 51.03 200 ASP A CA 1
ATOM 1580 C C . ASP A 1 200 ? 49.696 -35.262 -24.341 1.00 51.03 200 ASP A C 1
ATOM 1582 O O . ASP A 1 200 ? 49.406 -34.144 -24.753 1.00 51.03 200 ASP A O 1
ATOM 1586 N N . ASP A 1 201 ? 49.561 -35.421 -23.035 1.00 53.81 201 ASP A N 1
ATOM 1587 C CA . ASP A 1 201 ? 49.810 -36.516 -22.115 1.00 53.81 201 ASP A CA 1
ATOM 1588 C C . ASP A 1 201 ? 49.146 -36.115 -20.779 1.00 53.81 201 ASP A C 1
ATOM 1590 O O . ASP A 1 201 ? 48.788 -34.955 -20.545 1.00 53.81 201 ASP A O 1
ATOM 1594 N N . GLN A 1 202 ? 48.944 -37.098 -19.917 1.00 59.28 202 GLN A N 1
ATOM 1595 C CA . GLN A 1 202 ? 48.391 -36.981 -18.575 1.00 59.28 202 GLN A CA 1
ATOM 1596 C C . GLN A 1 202 ? 49.177 -35.988 -17.697 1.00 59.28 202 GLN A C 1
ATOM 1598 O O . GLN A 1 202 ? 50.399 -36.042 -17.635 1.00 59.28 202 GLN A O 1
ATOM 1603 N N . SER A 1 203 ? 48.495 -35.181 -16.877 1.00 55.78 203 SER A N 1
ATOM 1604 C CA . SER A 1 203 ? 49.021 -34.910 -15.530 1.00 55.78 203 SER A CA 1
ATOM 1605 C C . SER A 1 203 ? 47.898 -34.647 -14.529 1.00 55.78 203 SER A C 1
ATOM 1607 O O . SER A 1 203 ? 47.171 -33.657 -14.587 1.00 55.78 203 SER A O 1
ATOM 1609 N N . GLU A 1 204 ? 47.750 -35.593 -13.606 1.00 63.00 204 GLU A N 1
ATOM 1610 C CA . GLU A 1 204 ? 47.101 -35.381 -12.321 1.00 63.00 204 GLU A CA 1
ATOM 1611 C C . GLU A 1 204 ? 48.064 -34.572 -11.443 1.00 63.00 204 GLU A C 1
ATOM 1613 O O . GLU A 1 204 ? 49.186 -35.003 -11.177 1.00 63.00 204 GLU A O 1
ATOM 1618 N N . GLY A 1 205 ? 47.639 -33.387 -11.008 1.00 51.47 205 GLY A N 1
ATOM 1619 C CA . GLY A 1 205 ? 48.417 -32.504 -10.144 1.00 51.47 205 GLY A CA 1
ATOM 1620 C C . GLY A 1 205 ? 47.567 -32.006 -8.988 1.00 51.47 205 GLY A C 1
ATOM 1621 O O . GLY A 1 205 ? 46.905 -30.978 -9.085 1.00 51.47 205 GLY A O 1
ATOM 1622 N N . ALA A 1 206 ? 47.580 -32.761 -7.894 1.00 54.94 206 ALA A N 1
ATOM 1623 C CA . ALA A 1 206 ? 47.144 -32.303 -6.587 1.00 54.94 206 ALA A CA 1
ATOM 1624 C C . ALA A 1 206 ? 48.212 -31.375 -5.993 1.00 54.94 206 ALA A C 1
ATOM 1626 O O . ALA A 1 206 ? 49.338 -31.820 -5.804 1.00 54.94 206 ALA A O 1
ATOM 1627 N N . THR A 1 207 ? 47.852 -30.148 -5.615 1.00 45.19 207 THR A N 1
ATOM 1628 C CA . THR A 1 207 ? 48.560 -29.371 -4.581 1.00 45.19 207 THR A CA 1
ATOM 1629 C C . THR A 1 207 ? 47.609 -28.355 -3.962 1.00 45.19 207 THR A C 1
ATOM 1631 O O . THR A 1 207 ? 47.000 -27.557 -4.671 1.00 45.19 207 THR A O 1
ATOM 1634 N N . GLY A 1 208 ? 47.482 -28.420 -2.637 1.00 48.88 208 GLY A N 1
ATOM 1635 C CA . GLY A 1 208 ? 46.830 -27.404 -1.822 1.00 48.88 208 GLY A CA 1
ATOM 1636 C C . GLY A 1 208 ? 47.682 -26.144 -1.630 1.00 48.88 208 GLY A C 1
ATOM 1637 O O . GLY A 1 208 ? 48.842 -26.086 -2.033 1.00 48.88 208 GLY A O 1
ATOM 1638 N N . GLY A 1 209 ? 47.052 -25.168 -0.989 1.00 47.38 209 GLY A N 1
ATOM 1639 C CA . GLY A 1 209 ? 47.554 -23.856 -0.570 1.00 47.38 209 GLY A CA 1
ATOM 1640 C C . GLY A 1 209 ? 46.302 -23.070 -0.175 1.00 47.38 209 GLY A C 1
ATOM 1641 O O . GLY A 1 209 ? 45.497 -22.761 -1.046 1.00 47.38 209 GLY A O 1
ATOM 1642 N N . ASP A 1 210 ? 45.892 -22.978 1.088 1.00 49.00 210 ASP A N 1
ATOM 1643 C CA . ASP A 1 210 ? 46.588 -22.429 2.259 1.00 49.00 210 ASP A CA 1
ATOM 1644 C C . ASP A 1 210 ? 47.252 -21.066 1.995 1.00 49.00 210 ASP A C 1
ATOM 1646 O O . ASP A 1 210 ? 48.196 -20.954 1.220 1.00 49.00 210 ASP A O 1
ATOM 1650 N N . GLU A 1 211 ? 46.706 -20.083 2.722 1.00 53.69 211 GLU A N 1
ATOM 1651 C CA . GLU A 1 211 ? 47.282 -18.812 3.183 1.00 53.69 211 GLU A CA 1
ATOM 1652 C C . GLU A 1 211 ? 47.475 -17.646 2.194 1.00 53.69 211 GLU A C 1
ATOM 1654 O O . GLU A 1 211 ? 48.356 -17.647 1.340 1.00 53.69 211 GLU A O 1
ATOM 1659 N N . ALA A 1 212 ? 46.653 -16.606 2.397 1.00 50.41 212 ALA A N 1
ATOM 1660 C CA . ALA A 1 212 ? 47.003 -15.176 2.503 1.00 50.41 212 ALA A CA 1
ATOM 1661 C C . ALA A 1 212 ? 45.662 -14.415 2.572 1.00 50.41 212 ALA A C 1
ATOM 1663 O O . ALA A 1 212 ? 44.866 -14.464 1.638 1.00 50.41 212 ALA A O 1
ATOM 1664 N N . GLU A 1 213 ? 45.197 -13.959 3.733 1.00 55.91 213 GLU A N 1
ATOM 1665 C CA . GLU A 1 213 ? 45.657 -12.755 4.441 1.00 55.91 213 GLU A CA 1
ATOM 1666 C C . GLU A 1 213 ? 45.743 -11.509 3.547 1.00 55.91 213 GLU A C 1
ATOM 1668 O O . GLU A 1 213 ? 46.373 -11.508 2.494 1.00 55.91 213 GLU A O 1
ATOM 1673 N N . ASP A 1 214 ? 45.146 -10.446 4.083 1.00 51.41 214 ASP A N 1
ATOM 1674 C CA . ASP A 1 214 ? 45.453 -9.042 3.835 1.00 51.41 214 ASP A CA 1
ATOM 1675 C C . ASP A 1 214 ? 44.839 -8.352 2.605 1.00 51.41 214 ASP A C 1
ATOM 1677 O O . ASP A 1 214 ? 45.352 -8.369 1.487 1.00 51.41 214 ASP A O 1
ATOM 1681 N N . MET A 1 215 ? 43.740 -7.638 2.864 1.00 61.69 215 MET A N 1
ATOM 1682 C CA . MET A 1 215 ? 43.408 -6.425 2.120 1.00 61.69 215 MET A CA 1
ATOM 1683 C C . MET A 1 215 ? 42.799 -5.407 3.093 1.00 61.69 215 MET A C 1
ATOM 1685 O O . MET A 1 215 ? 41.588 -5.191 3.148 1.00 61.69 215 MET A O 1
ATOM 1689 N N . GLU A 1 216 ? 43.674 -4.838 3.922 1.00 60.44 216 GLU A N 1
ATOM 1690 C CA . GLU A 1 216 ? 43.516 -3.491 4.469 1.00 60.44 216 GLU A CA 1
ATOM 1691 C C . GLU A 1 216 ? 43.667 -2.495 3.304 1.00 60.44 216 GLU A C 1
ATOM 1693 O O . GLU A 1 216 ? 44.737 -2.410 2.706 1.00 60.44 216 GLU A O 1
ATOM 1698 N N . GLU A 1 217 ? 42.612 -1.754 2.952 1.00 60.72 217 GLU A N 1
ATOM 1699 C CA . GLU A 1 217 ? 42.768 -0.500 2.201 1.00 60.72 217 GLU A CA 1
ATOM 1700 C C . GLU A 1 217 ? 41.640 0.482 2.555 1.00 60.72 217 GLU A C 1
ATOM 1702 O O . GLU A 1 217 ? 40.511 0.411 2.066 1.00 60.72 217 GLU A O 1
ATOM 1707 N N . ASP A 1 218 ? 41.972 1.332 3.526 1.00 52.59 218 ASP A N 1
ATOM 1708 C CA . ASP A 1 218 ? 41.776 2.781 3.573 1.00 52.59 218 ASP A CA 1
ATOM 1709 C C . ASP A 1 218 ? 40.518 3.375 2.922 1.00 52.59 218 ASP A C 1
ATOM 1711 O O . ASP A 1 218 ? 40.395 3.560 1.710 1.00 52.59 218 ASP A O 1
ATOM 1715 N N . GLY A 1 219 ? 39.613 3.820 3.793 1.00 50.41 219 GLY A N 1
ATOM 1716 C CA . GLY A 1 219 ? 38.497 4.691 3.450 1.00 50.41 219 GLY A CA 1
ATOM 1717 C C . GLY A 1 219 ? 38.264 5.734 4.533 1.00 50.41 219 GLY A C 1
ATOM 1718 O O . GLY A 1 219 ? 37.246 5.690 5.223 1.00 50.41 219 GLY A O 1
ATOM 1719 N N . ASP A 1 220 ? 39.216 6.659 4.668 1.00 52.91 220 ASP A N 1
ATOM 1720 C CA . ASP A 1 220 ? 39.091 7.899 5.431 1.00 52.91 220 ASP A CA 1
ATOM 1721 C C . ASP A 1 220 ? 37.805 8.649 5.056 1.00 52.91 220 ASP A C 1
ATOM 1723 O O . ASP A 1 220 ? 37.632 9.155 3.945 1.00 52.91 220 ASP A O 1
ATOM 1727 N N . GLY A 1 221 ? 36.893 8.740 6.019 1.00 48.34 221 GLY A N 1
ATOM 1728 C CA . GLY A 1 221 ? 35.637 9.470 5.911 1.00 48.34 221 GLY A CA 1
ATOM 1729 C C . GLY A 1 221 ? 35.365 10.266 7.175 1.00 48.34 221 GLY A C 1
ATOM 1730 O O . GLY A 1 221 ? 34.321 10.100 7.801 1.00 48.34 221 GLY A O 1
ATOM 1731 N N . ALA A 1 222 ? 36.330 11.103 7.562 1.00 51.53 222 ALA A N 1
ATOM 1732 C CA . ALA A 1 222 ? 36.161 12.132 8.575 1.00 51.53 222 ALA A CA 1
ATOM 1733 C C . ALA A 1 222 ? 34.990 13.052 8.192 1.00 51.53 222 ALA A C 1
ATOM 1735 O O . ALA A 1 222 ? 35.012 13.745 7.176 1.00 51.53 222 ALA A O 1
ATOM 1736 N N . GLY A 1 223 ? 33.956 13.041 9.024 1.00 44.81 223 GLY A N 1
ATOM 1737 C CA . GLY A 1 223 ? 32.774 13.881 8.897 1.00 44.81 223 GLY A CA 1
ATOM 1738 C C . GLY A 1 223 ? 32.183 14.139 10.270 1.00 44.81 223 GLY A C 1
ATOM 1739 O O . GLY A 1 223 ? 31.026 13.819 10.528 1.00 44.81 223 GLY A O 1
ATOM 1740 N N . GLU A 1 224 ? 33.020 14.658 11.167 1.00 47.88 224 GLU A N 1
ATOM 1741 C CA . GLU A 1 224 ? 32.604 15.229 12.439 1.00 47.88 224 GLU A CA 1
ATOM 1742 C C . GLU A 1 224 ? 31.645 16.397 12.180 1.00 47.88 224 GLU A C 1
ATOM 1744 O O . GLU A 1 224 ? 31.946 17.341 11.452 1.00 47.88 224 GLU A O 1
ATOM 1749 N N . GLY A 1 225 ? 30.465 16.315 12.784 1.00 44.06 225 GLY A N 1
ATOM 1750 C CA . GLY A 1 225 ? 29.437 17.349 12.746 1.00 44.06 225 GLY A CA 1
ATOM 1751 C C . GLY A 1 225 ? 28.568 17.284 13.994 1.00 44.06 225 GLY A C 1
ATOM 1752 O O . GLY A 1 225 ? 27.345 17.308 13.907 1.00 44.06 225 GLY A O 1
ATOM 1753 N N . SER A 1 226 ? 29.212 17.134 15.153 1.00 46.97 226 SER A N 1
ATOM 1754 C CA . SER A 1 226 ? 28.605 17.302 16.473 1.00 46.97 226 SER A CA 1
ATOM 1755 C C . SER A 1 226 ? 28.423 18.797 16.745 1.00 46.97 226 SER A C 1
ATOM 1757 O O . SER A 1 226 ? 29.302 19.442 17.310 1.00 46.97 226 SER A O 1
ATOM 1759 N N . GLY A 1 227 ? 27.288 19.351 16.324 1.00 46.03 227 GLY A N 1
ATOM 1760 C CA . GLY A 1 227 ? 26.812 20.658 16.769 1.00 46.03 227 GLY A CA 1
ATOM 1761 C C . GLY A 1 227 ? 25.862 20.484 17.946 1.00 46.03 227 GLY A C 1
ATOM 1762 O O . GLY A 1 227 ? 24.663 20.307 17.750 1.00 46.03 227 GLY A O 1
ATOM 1763 N N . VAL A 1 228 ? 26.418 20.490 19.155 1.00 50.62 228 VAL A N 1
ATOM 1764 C CA . VAL A 1 228 ? 25.680 20.733 20.397 1.00 50.62 228 VAL A CA 1
ATOM 1765 C C . VAL A 1 228 ? 25.493 22.247 20.471 1.00 50.62 228 VAL A C 1
ATOM 1767 O O . VAL A 1 228 ? 26.488 22.961 20.551 1.00 50.62 228 VAL A O 1
ATOM 1770 N N . ASP A 1 229 ? 24.257 22.732 20.399 1.00 50.47 229 ASP A N 1
ATOM 1771 C CA . ASP A 1 229 ? 23.930 24.129 20.700 1.00 50.47 229 ASP A CA 1
ATOM 1772 C C . ASP A 1 229 ? 22.963 24.140 21.888 1.00 50.47 229 ASP A C 1
ATOM 1774 O O . ASP A 1 229 ? 21.744 24.046 21.745 1.00 50.47 229 ASP A O 1
ATOM 1778 N N . GLU A 1 230 ? 23.549 24.143 23.086 1.00 55.06 230 GLU A N 1
ATOM 1779 C CA . GLU A 1 230 ? 22.876 24.561 24.312 1.00 55.06 230 GLU A CA 1
ATOM 1780 C C . GLU A 1 230 ? 22.986 26.088 24.396 1.00 55.06 230 GLU A C 1
ATOM 1782 O O . GLU A 1 230 ? 23.952 26.634 24.927 1.00 55.06 230 GLU A O 1
ATOM 1787 N N . GLY A 1 231 ? 21.997 26.773 23.824 1.00 50.47 231 GLY A N 1
ATOM 1788 C CA . GLY A 1 231 ? 21.796 28.214 23.942 1.00 50.47 231 GLY A CA 1
ATOM 1789 C C . GLY A 1 231 ? 20.609 28.497 24.851 1.00 50.47 231 GLY A C 1
ATOM 1790 O O . GLY A 1 231 ? 19.456 28.372 24.443 1.00 50.47 231 GLY A O 1
ATOM 1791 N N . ALA A 1 232 ? 20.918 28.818 26.099 1.00 46.09 232 ALA A N 1
ATOM 1792 C CA . ALA A 1 232 ? 19.984 29.241 27.119 1.00 46.09 232 ALA A CA 1
ATOM 1793 C C . ALA A 1 232 ? 19.513 30.699 26.921 1.00 46.09 232 ALA A C 1
ATOM 1795 O O . ALA A 1 232 ? 20.154 31.488 26.234 1.00 46.09 232 ALA A O 1
ATOM 1796 N N . GLU A 1 233 ? 18.447 31.008 27.660 1.00 47.50 233 GLU A N 1
ATOM 1797 C CA . GLU A 1 233 ? 18.024 32.328 28.158 1.00 47.50 233 GLU A CA 1
ATOM 1798 C C . GLU A 1 233 ? 17.073 33.166 27.282 1.00 47.50 233 GLU A C 1
ATOM 1800 O O . GLU A 1 233 ? 17.383 33.627 26.190 1.00 47.50 233 GLU A O 1
ATOM 1805 N N . GLU A 1 234 ? 15.850 33.271 27.817 1.00 50.97 234 GLU A N 1
ATOM 1806 C CA . GLU A 1 234 ? 15.128 34.512 28.123 1.00 50.97 234 GLU A CA 1
ATOM 1807 C C . GLU A 1 234 ? 15.387 35.723 27.214 1.00 50.97 234 GLU A C 1
ATOM 1809 O O . GLU A 1 234 ? 16.455 36.312 27.263 1.00 50.97 234 GLU A O 1
ATOM 1814 N N . GLU A 1 235 ? 14.345 36.199 26.527 1.00 51.41 235 GLU A N 1
ATOM 1815 C CA . GLU A 1 235 ? 13.935 37.602 26.657 1.00 51.41 235 GLU A CA 1
ATOM 1816 C C . GLU A 1 235 ? 12.442 37.767 26.352 1.00 51.41 235 GLU A C 1
ATOM 1818 O O . GLU A 1 235 ? 11.843 37.107 25.498 1.00 51.41 235 GLU A O 1
ATOM 1823 N N . GLU A 1 236 ? 11.849 38.646 27.147 1.00 51.31 236 GLU A N 1
ATOM 1824 C CA . GLU A 1 236 ? 10.479 39.107 27.089 1.00 51.31 236 GLU A CA 1
ATOM 1825 C C . GLU A 1 236 ? 10.262 40.107 25.940 1.00 51.31 236 GLU A C 1
ATOM 1827 O O . GLU A 1 236 ? 11.142 40.891 25.607 1.00 51.31 236 GLU A O 1
ATOM 1832 N N . GLY A 1 237 ? 9.015 40.209 25.475 1.00 40.38 237 GLY A N 1
ATOM 1833 C CA . GLY A 1 237 ? 8.404 41.529 25.292 1.00 40.38 237 GLY A CA 1
ATOM 1834 C C . GLY A 1 237 ? 8.386 42.172 23.896 1.00 40.38 237 GLY A C 1
ATOM 1835 O O . GLY A 1 237 ? 9.252 41.970 23.057 1.00 40.38 237 GLY A O 1
ATOM 1836 N N . ALA A 1 238 ? 7.367 43.031 23.749 1.00 44.34 238 ALA A N 1
ATOM 1837 C CA . ALA A 1 238 ? 7.030 43.976 22.672 1.00 44.34 238 ALA A CA 1
ATOM 1838 C C . ALA A 1 238 ? 6.429 43.363 21.386 1.00 44.34 238 ALA A C 1
ATOM 1840 O O . ALA A 1 238 ? 7.088 42.651 20.642 1.00 44.34 238 ALA A O 1
ATOM 1841 N N . GLU A 1 239 ? 5.115 43.443 21.143 1.00 44.81 239 GLU A N 1
ATOM 1842 C CA . GLU A 1 239 ? 4.285 44.618 20.779 1.00 44.81 239 GLU A CA 1
ATOM 1843 C C . GLU A 1 239 ? 4.648 45.321 19.458 1.00 44.81 239 GLU A C 1
ATOM 1845 O O . GLU A 1 239 ? 5.801 45.649 19.202 1.00 44.81 239 GLU A O 1
ATOM 1850 N N . SER A 1 240 ? 3.576 45.678 18.726 1.00 43.03 240 SER A N 1
ATOM 1851 C CA . SER A 1 240 ? 3.475 46.553 17.537 1.00 43.03 240 SER A CA 1
ATOM 1852 C C . SER A 1 240 ? 4.058 45.992 16.237 1.00 43.03 240 SER A C 1
ATOM 1854 O O . SER A 1 240 ? 5.081 45.330 16.244 1.00 43.03 240 SER A O 1
ATOM 1856 N N . GLY A 1 241 ? 3.490 46.176 15.051 1.00 40.44 241 GLY A N 1
ATOM 1857 C CA . GLY A 1 241 ? 2.356 46.929 14.501 1.00 40.44 241 GLY A CA 1
ATOM 1858 C C . GLY A 1 241 ? 2.361 46.591 12.992 1.00 40.44 241 GLY A C 1
ATOM 1859 O O . GLY A 1 241 ? 3.391 46.157 12.486 1.00 40.44 241 GLY A O 1
ATOM 1860 N N . GLU A 1 242 ? 1.201 46.418 12.360 1.00 47.59 242 GLU A N 1
ATOM 1861 C CA . GLU A 1 242 ? 0.667 47.295 11.293 1.00 47.59 242 GLU A CA 1
ATOM 1862 C C . GLU A 1 242 ? 1.542 47.481 10.031 1.00 47.59 242 GLU A C 1
ATOM 1864 O O . GLU A 1 242 ? 2.757 47.604 10.106 1.00 47.59 242 GLU A O 1
ATOM 1869 N N . ASP A 1 243 ? 0.852 47.586 8.887 1.00 41.75 243 ASP A N 1
ATOM 1870 C CA . ASP A 1 243 ? 1.335 47.878 7.525 1.00 41.75 243 ASP A CA 1
ATOM 1871 C C . ASP A 1 243 ? 2.067 46.742 6.777 1.00 41.75 243 ASP A C 1
ATOM 1873 O O . ASP A 1 243 ? 2.890 46.027 7.327 1.00 41.75 243 ASP A O 1
ATOM 1877 N N . GLN A 1 244 ? 1.827 46.460 5.495 1.00 53.03 244 GLN A N 1
ATOM 1878 C CA . GLN A 1 244 ? 1.177 47.217 4.427 1.00 53.03 244 GLN A CA 1
ATOM 1879 C C . GLN A 1 244 ? 0.591 46.235 3.401 1.00 53.03 244 GLN A C 1
ATOM 1881 O O . GLN A 1 244 ? 1.213 45.241 3.022 1.00 53.03 244 GLN A O 1
ATOM 1886 N N . THR A 1 245 ? -0.623 46.540 2.959 1.00 51.03 245 THR A N 1
ATOM 1887 C CA . THR A 1 245 ? -1.190 46.131 1.674 1.00 51.03 245 THR A CA 1
ATOM 1888 C C . THR A 1 245 ? -0.575 46.989 0.575 1.00 51.03 245 THR A C 1
ATOM 1890 O O . THR A 1 245 ? -0.612 48.197 0.742 1.00 51.03 245 THR A O 1
ATOM 1893 N N . ASP A 1 246 ? -0.094 46.390 -0.512 1.00 51.41 246 ASP A N 1
ATOM 1894 C CA . ASP A 1 246 ? -0.019 46.972 -1.865 1.00 51.41 246 ASP A C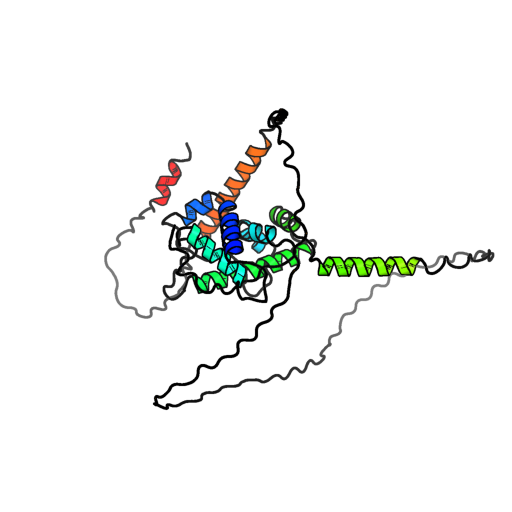A 1
ATOM 1895 C C . ASP A 1 246 ? 0.181 45.773 -2.821 1.00 51.41 246 ASP A C 1
ATOM 1897 O O . ASP A 1 246 ? 1.088 44.961 -2.642 1.00 51.41 246 ASP A O 1
ATOM 1901 N N . ASP A 1 247 ? -0.838 45.377 -3.583 1.00 50.66 247 ASP A N 1
ATOM 1902 C CA . ASP A 1 247 ? -1.130 45.880 -4.932 1.00 50.66 247 ASP A CA 1
ATOM 1903 C C . ASP A 1 247 ? 0.006 45.607 -5.926 1.00 50.66 247 ASP A C 1
ATOM 1905 O O . ASP A 1 247 ? 0.926 46.397 -6.068 1.00 50.66 247 ASP A O 1
ATOM 1909 N N . ASP A 1 248 ? -0.113 44.502 -6.672 1.00 54.81 248 ASP A N 1
ATOM 1910 C CA . ASP A 1 248 ? 0.309 44.479 -8.075 1.00 54.81 248 ASP A CA 1
ATOM 1911 C C . ASP A 1 248 ? -0.532 43.471 -8.870 1.00 54.81 248 ASP A C 1
ATOM 1913 O O . ASP A 1 248 ? -0.268 42.271 -8.987 1.00 54.81 248 ASP A O 1
ATOM 1917 N N . VAL A 1 249 ? -1.612 44.030 -9.411 1.00 52.41 249 VAL A N 1
ATOM 1918 C CA . VAL A 1 249 ? -2.392 43.521 -10.532 1.00 52.41 249 VAL A CA 1
ATOM 1919 C C . VAL A 1 249 ? -1.494 43.524 -11.771 1.00 52.41 249 VAL A C 1
ATOM 1921 O O . VAL A 1 249 ? -1.221 44.577 -12.339 1.00 52.41 249 VAL A O 1
ATOM 1924 N N . VAL A 1 250 ? -1.091 42.347 -12.251 1.00 60.47 250 VAL A N 1
ATOM 1925 C CA . VAL A 1 250 ? -0.619 42.196 -13.634 1.00 60.47 250 VAL A CA 1
ATOM 1926 C C . VAL A 1 250 ? -1.578 41.277 -14.368 1.00 60.47 250 VAL A C 1
ATOM 1928 O O . VAL A 1 250 ? -1.547 40.054 -14.237 1.00 60.47 250 VAL A O 1
ATOM 1931 N N . GLY A 1 251 ? -2.461 41.914 -15.137 1.00 46.16 251 GLY A N 1
ATOM 1932 C CA . GLY A 1 251 ? -3.254 41.260 -16.160 1.00 46.16 251 GLY A CA 1
ATOM 1933 C C . GLY A 1 251 ? -2.348 40.666 -17.236 1.00 46.16 251 GLY A C 1
ATOM 1934 O O . GLY A 1 251 ? -1.453 41.326 -17.768 1.00 46.16 251 GLY A O 1
ATOM 1935 N N . HIS A 1 252 ? -2.600 39.406 -17.564 1.00 53.41 252 HIS A N 1
ATOM 1936 C CA . HIS A 1 252 ? -2.279 38.863 -18.873 1.00 53.41 252 HIS A CA 1
ATOM 1937 C C . HIS A 1 252 ? -3.583 38.385 -19.490 1.00 53.41 252 HIS A C 1
ATOM 1939 O O . HIS A 1 252 ? -4.043 37.266 -19.267 1.00 53.41 252 HIS A O 1
ATOM 1945 N N . ASP A 1 253 ? -4.184 39.307 -20.233 1.00 50.22 253 ASP A N 1
ATOM 1946 C CA . ASP A 1 253 ? -5.092 38.991 -21.315 1.00 50.22 253 ASP A CA 1
ATOM 1947 C C . ASP A 1 253 ? -4.263 38.306 -22.405 1.00 50.22 253 ASP A C 1
ATOM 1949 O O . ASP A 1 253 ? -3.476 38.969 -23.080 1.00 50.22 253 ASP A O 1
ATOM 1953 N N . ASP A 1 254 ? -4.429 36.995 -22.593 1.00 53.28 254 ASP A N 1
ATOM 1954 C CA . ASP A 1 254 ? -4.082 36.395 -23.878 1.00 53.28 254 ASP A CA 1
ATOM 1955 C C . ASP A 1 254 ? -5.213 35.518 -24.420 1.00 53.28 254 ASP A C 1
ATOM 1957 O O . ASP A 1 254 ? -5.462 34.377 -24.034 1.00 53.28 254 ASP A O 1
ATOM 1961 N N . SER A 1 255 ? -5.972 36.211 -25.259 1.00 54.16 255 SER A N 1
ATOM 1962 C CA . SER A 1 255 ? -6.675 35.787 -26.456 1.00 54.16 255 SER A CA 1
ATOM 1963 C C . SER A 1 255 ? -6.758 34.284 -26.796 1.00 54.16 255 SER A C 1
ATOM 1965 O O . SER A 1 255 ? -5.817 33.622 -27.209 1.00 54.16 255 SER A O 1
ATOM 1967 N N . GLY A 1 256 ? -7.999 33.790 -26.769 1.00 48.12 256 GLY A N 1
ATOM 1968 C CA . GLY A 1 256 ? -8.668 33.313 -27.983 1.00 48.12 256 GLY A CA 1
ATOM 1969 C C . GLY A 1 256 ? -8.062 32.117 -28.722 1.00 48.12 256 GLY A C 1
ATOM 1970 O O . GLY A 1 256 ? -7.395 32.279 -29.739 1.00 48.12 256 GLY A O 1
ATOM 1971 N N . HIS A 1 257 ? -8.487 30.910 -28.346 1.00 52.84 257 HIS A N 1
ATOM 1972 C CA . HIS A 1 257 ? -8.573 29.799 -29.295 1.00 52.84 257 HIS A CA 1
ATOM 1973 C C . HIS A 1 257 ? -9.890 29.040 -29.100 1.00 52.84 257 HIS A C 1
ATOM 1975 O O . HIS A 1 257 ? -9.964 28.004 -28.441 1.00 52.84 257 HIS A O 1
ATOM 1981 N N . ALA A 1 258 ? -10.961 29.622 -29.636 1.00 50.12 258 ALA A N 1
ATOM 1982 C CA . ALA A 1 258 ? -12.182 28.898 -29.943 1.00 50.12 258 ALA A CA 1
ATOM 1983 C C . ALA A 1 258 ? -12.024 28.358 -31.363 1.00 50.12 258 ALA A C 1
ATOM 1985 O O . ALA A 1 258 ? -11.864 29.171 -32.261 1.00 50.12 258 ALA A O 1
ATOM 1986 N N . ASP A 1 259 ? -12.002 27.032 -31.521 1.00 49.19 259 ASP A N 1
ATOM 1987 C CA . ASP A 1 259 ? -12.450 26.293 -32.712 1.00 49.19 259 ASP A CA 1
ATOM 1988 C C . ASP A 1 259 ? -12.120 24.802 -32.536 1.00 49.19 259 ASP A C 1
ATOM 1990 O O . ASP A 1 259 ? -11.030 24.369 -32.891 1.00 49.19 259 ASP A O 1
ATOM 1994 N N . ASN A 1 260 ? -13.047 24.007 -31.980 1.00 50.81 260 ASN A N 1
ATOM 1995 C CA . ASN A 1 260 ? -13.366 22.674 -32.522 1.00 50.81 260 ASN A CA 1
ATOM 1996 C C . ASN A 1 260 ? -14.599 22.057 -31.829 1.00 50.81 260 ASN A C 1
ATOM 1998 O O . ASN A 1 260 ? -14.492 21.188 -30.963 1.00 50.81 260 ASN A O 1
ATOM 2002 N N . MET A 1 261 ? -15.801 22.497 -32.206 1.00 48.28 261 MET A N 1
ATOM 2003 C CA . MET A 1 261 ? -17.033 21.757 -31.904 1.00 48.28 261 MET A CA 1
ATOM 2004 C C . MET A 1 261 ? -17.180 20.633 -32.934 1.00 48.28 261 MET A C 1
ATOM 2006 O O . MET A 1 261 ? -17.919 20.747 -33.911 1.00 48.28 261 MET A O 1
ATOM 2010 N N . GLY A 1 262 ? -16.432 19.551 -32.714 1.00 47.12 262 GLY A N 1
ATOM 2011 C CA . GLY A 1 262 ? -16.608 18.285 -33.412 1.00 47.12 262 GLY A CA 1
ATOM 2012 C C . GLY A 1 262 ? -17.943 17.662 -33.020 1.00 47.12 262 GLY A C 1
ATOM 2013 O O . GLY A 1 262 ? -18.065 17.020 -31.980 1.00 47.12 262 GLY A O 1
ATOM 2014 N N . LEU A 1 263 ? -18.942 17.896 -33.863 1.00 47.72 263 LEU A N 1
ATOM 2015 C CA . LEU A 1 263 ? -20.231 17.224 -33.903 1.00 47.72 263 LEU A CA 1
ATOM 2016 C C . LEU A 1 263 ? -19.992 15.713 -34.092 1.00 47.72 263 LEU A C 1
ATOM 2018 O O . LEU A 1 263 ? -19.718 15.266 -35.202 1.00 47.72 263 LEU A O 1
ATOM 2022 N N . VAL A 1 264 ? -20.039 14.933 -33.009 1.00 55.97 264 VAL A N 1
ATOM 2023 C CA . VAL A 1 264 ? -20.024 13.465 -33.083 1.00 55.97 264 VAL A CA 1
ATOM 2024 C C . VAL A 1 264 ? -21.460 12.970 -32.970 1.00 55.97 264 VAL A C 1
ATOM 2026 O O . VAL A 1 264 ? -22.139 13.202 -31.969 1.00 55.97 264 VAL A O 1
ATOM 2029 N N . ASP A 1 265 ? -21.907 12.315 -34.037 1.00 45.56 265 ASP A N 1
ATOM 2030 C CA . ASP A 1 265 ? -23.209 11.676 -34.191 1.00 45.56 265 ASP A CA 1
ATOM 2031 C C . ASP A 1 265 ? -23.561 10.749 -33.014 1.00 45.56 265 ASP A C 1
ATOM 2033 O O . ASP A 1 265 ? -22.788 9.841 -32.687 1.00 45.56 265 ASP A O 1
ATOM 2037 N N . PRO A 1 266 ? -24.760 10.866 -32.416 1.00 52.44 266 PRO A N 1
ATOM 2038 C CA . PRO A 1 266 ? -25.284 9.833 -31.539 1.00 52.44 266 PRO A CA 1
ATOM 2039 C C . PRO A 1 266 ? -25.795 8.660 -32.391 1.00 52.44 266 PRO A C 1
ATOM 2041 O O . PRO A 1 266 ? -26.987 8.544 -32.681 1.00 52.44 266 PRO A O 1
ATOM 2044 N N . GLN A 1 267 ? -24.896 7.755 -32.790 1.00 50.09 267 GLN A N 1
ATOM 2045 C CA . GLN A 1 267 ? -25.303 6.434 -33.268 1.00 50.09 267 GLN A CA 1
ATOM 2046 C C . GLN A 1 267 ? -25.847 5.605 -32.097 1.00 50.09 267 GLN A C 1
ATOM 2048 O O . GLN A 1 267 ? -25.115 5.032 -31.297 1.00 50.09 267 GLN A O 1
ATOM 2053 N N . PHE A 1 268 ? -27.175 5.608 -31.994 1.00 42.75 268 PHE A N 1
ATOM 2054 C CA . PHE A 1 268 ? -28.021 4.415 -31.937 1.00 42.75 268 PHE A CA 1
ATOM 2055 C C . PHE A 1 268 ? -27.392 3.179 -31.261 1.00 42.75 268 PHE A C 1
ATOM 2057 O O . PHE A 1 268 ? -26.870 2.281 -31.919 1.00 42.75 268 PHE A O 1
ATOM 2064 N N . ASN A 1 269 ? -27.483 3.112 -29.932 1.00 46.22 269 ASN A N 1
ATOM 2065 C CA . ASN A 1 269 ? -27.193 1.887 -29.194 1.00 46.22 269 ASN A CA 1
ATOM 2066 C C . ASN A 1 269 ? -28.465 1.023 -29.194 1.00 46.22 269 ASN A C 1
ATOM 2068 O O . ASN A 1 269 ? -29.431 1.337 -28.500 1.00 46.22 269 ASN A O 1
ATOM 2072 N N . ASP A 1 270 ? -28.485 -0.004 -30.043 1.00 52.62 270 ASP A N 1
ATOM 2073 C CA . ASP A 1 270 ? -29.587 -0.951 -30.232 1.00 52.62 270 ASP A CA 1
ATOM 2074 C C . ASP A 1 270 ? -29.530 -2.052 -29.147 1.00 52.62 270 ASP A C 1
ATOM 2076 O O . ASP A 1 270 ? -28.611 -2.876 -29.161 1.00 52.62 270 ASP A O 1
ATOM 2080 N N . PRO A 1 271 ? -30.475 -2.103 -28.186 1.00 47.78 271 PRO A N 1
ATOM 2081 C CA . PRO A 1 271 ? -30.458 -3.077 -27.092 1.00 47.78 271 PRO A CA 1
ATOM 2082 C C . PRO A 1 271 ? -30.918 -4.492 -27.499 1.00 47.78 271 PRO A C 1
ATOM 2084 O O . PRO A 1 271 ? -31.135 -5.336 -26.631 1.00 47.78 271 PRO A O 1
ATOM 2087 N N . SER A 1 272 ? -31.079 -4.786 -28.795 1.00 47.44 272 SER A N 1
ATOM 2088 C CA . SER A 1 272 ? -31.619 -6.070 -29.272 1.00 47.44 272 SER A CA 1
ATOM 2089 C C . SER A 1 272 ? -30.581 -7.160 -29.593 1.00 47.44 272 SER A C 1
ATOM 2091 O O . SER A 1 272 ? -30.965 -8.265 -29.972 1.00 47.44 272 SER A O 1
ATOM 2093 N N . LYS A 1 273 ? -29.278 -6.917 -29.381 1.00 44.44 273 LYS A N 1
ATOM 2094 C CA . LYS A 1 273 ? -28.200 -7.907 -29.615 1.00 44.44 273 LYS A CA 1
ATOM 2095 C C . LYS A 1 273 ? -27.512 -8.412 -28.341 1.00 44.44 273 LYS A C 1
ATOM 2097 O O . LYS A 1 273 ? -26.296 -8.584 -28.312 1.00 44.44 273 LYS A O 1
ATOM 2102 N N . ASN A 1 274 ? -28.286 -8.711 -27.298 1.00 41.09 274 ASN A N 1
ATOM 2103 C CA . ASN A 1 274 ? -27.804 -9.593 -26.233 1.00 41.09 274 ASN A CA 1
ATOM 2104 C C . ASN A 1 274 ? -27.813 -11.037 -26.747 1.00 41.09 274 ASN A C 1
ATOM 2106 O O . ASN A 1 274 ? -28.764 -11.789 -26.530 1.00 41.09 274 ASN A O 1
ATOM 2110 N N . GLU A 1 275 ? -26.750 -11.399 -27.466 1.00 41.84 275 GLU A N 1
ATOM 2111 C CA . GLU A 1 275 ? -26.446 -12.791 -27.753 1.00 41.84 275 GLU A CA 1
ATOM 2112 C C . GLU A 1 275 ? -26.226 -13.549 -26.440 1.00 41.84 275 GLU A C 1
ATOM 2114 O O . GLU A 1 275 ? -25.469 -13.163 -25.547 1.00 41.84 275 GLU A O 1
ATOM 2119 N N . LEU A 1 276 ? -26.981 -14.633 -26.355 1.00 41.00 276 LEU A N 1
ATOM 2120 C CA . LEU A 1 276 ? -27.022 -15.652 -25.331 1.00 41.00 276 LEU A CA 1
ATOM 2121 C C . LEU A 1 276 ? -25.622 -16.263 -25.143 1.00 41.00 276 LEU A C 1
ATOM 2123 O O . LEU A 1 276 ? -25.255 -17.215 -25.826 1.00 41.00 276 LEU A O 1
ATOM 2127 N N . PHE A 1 277 ? -24.829 -15.723 -24.216 1.00 33.56 277 PHE A N 1
ATOM 2128 C CA . PHE A 1 277 ? -23.621 -16.399 -23.746 1.00 33.56 277 PHE A CA 1
ATOM 2129 C C . PHE A 1 277 ? -24.037 -17.624 -22.927 1.00 33.56 277 PHE A C 1
ATOM 2131 O O . PHE A 1 277 ? -24.495 -17.513 -21.788 1.00 33.56 277 PHE A O 1
ATOM 2138 N N . GLU A 1 278 ? -23.882 -18.805 -23.523 1.00 39.78 278 GLU A N 1
ATOM 2139 C CA . GLU A 1 278 ? -23.925 -20.072 -22.806 1.00 39.78 278 GLU A CA 1
ATOM 2140 C C . GLU A 1 278 ? -22.842 -20.067 -21.720 1.00 39.78 278 GLU A C 1
ATOM 2142 O O . GLU A 1 278 ? -21.643 -20.011 -21.992 1.00 39.78 278 GLU A O 1
ATOM 2147 N N . VAL A 1 279 ? -23.280 -20.096 -20.461 1.00 40.50 279 VAL A N 1
ATOM 2148 C CA . VAL A 1 279 ? -22.410 -20.223 -19.292 1.00 40.50 279 VAL A CA 1
ATOM 2149 C C . VAL A 1 279 ? -21.839 -21.647 -19.278 1.00 40.50 279 VAL A C 1
ATOM 2151 O O . VAL A 1 279 ? -22.615 -22.600 -19.153 1.00 40.50 279 VAL A O 1
ATOM 2154 N N . PRO A 1 280 ? -20.508 -21.845 -19.351 1.00 37.84 280 PRO A N 1
ATOM 2155 C CA . PRO A 1 280 ? -19.943 -23.173 -19.197 1.00 37.84 280 PRO A CA 1
ATOM 2156 C C . PRO A 1 280 ? -20.160 -23.666 -17.762 1.00 37.84 280 PRO A C 1
ATOM 2158 O O . PRO A 1 280 ? -19.644 -23.113 -16.789 1.00 37.84 280 PRO A O 1
ATOM 2161 N N . SER A 1 281 ? -20.936 -24.742 -17.641 1.00 46.59 281 SER A N 1
ATOM 2162 C CA . SER A 1 281 ? -21.137 -25.511 -16.413 1.00 46.59 281 SER A CA 1
ATOM 2163 C C . SER A 1 281 ? -19.823 -26.178 -15.983 1.00 46.59 281 SER A C 1
ATOM 2165 O O . SER A 1 281 ? -19.538 -27.324 -16.321 1.00 46.59 281 SER A O 1
ATOM 2167 N N . SER A 1 282 ? -18.987 -25.461 -15.229 1.00 48.97 282 SER A N 1
ATOM 2168 C CA . SER A 1 282 ? -17.841 -26.052 -14.528 1.00 48.97 282 SER A CA 1
ATOM 2169 C C . SER A 1 282 ? -17.788 -25.602 -13.066 1.00 48.97 282 SER A C 1
ATOM 2171 O O . SER A 1 282 ? -16.817 -25.010 -12.596 1.00 48.97 282 SER A O 1
ATOM 2173 N N . GLY A 1 283 ? -18.841 -25.927 -12.313 1.00 45.91 283 GLY A N 1
ATOM 2174 C CA . GLY A 1 283 ? -18.980 -25.660 -10.874 1.00 45.91 283 GLY A CA 1
ATOM 2175 C C . GLY A 1 283 ? -18.044 -26.451 -9.945 1.00 45.91 283 GLY A C 1
ATOM 2176 O O . GLY A 1 283 ? -18.310 -26.521 -8.751 1.00 45.91 283 GLY A O 1
ATOM 2177 N N . LYS A 1 284 ? -16.959 -27.056 -10.449 1.00 47.72 284 LYS A N 1
ATOM 2178 C CA . LYS A 1 284 ? -16.004 -27.818 -9.620 1.00 47.72 284 LYS A CA 1
ATOM 2179 C C . LYS A 1 284 ? -14.773 -27.014 -9.185 1.00 47.72 284 LYS A C 1
ATOM 2181 O O . LYS A 1 284 ? -14.290 -27.244 -8.086 1.00 47.72 284 LYS A O 1
ATOM 2186 N N . LYS A 1 285 ? -14.313 -26.023 -9.964 1.00 49.03 285 LYS A N 1
ATOM 2187 C CA . LYS A 1 285 ? -13.142 -25.201 -9.581 1.00 49.03 285 LYS A CA 1
ATOM 2188 C C . LYS A 1 285 ? -13.438 -24.165 -8.487 1.00 49.03 285 LYS A C 1
ATOM 2190 O O . LYS A 1 285 ? -12.574 -23.875 -7.674 1.00 49.03 285 LYS A O 1
ATOM 2195 N N . VAL A 1 286 ? -14.673 -23.664 -8.408 1.00 45.25 286 VAL A N 1
ATOM 2196 C CA . VAL A 1 286 ? -15.067 -22.629 -7.427 1.00 45.25 286 VAL A CA 1
ATOM 2197 C C . VAL A 1 286 ? -15.109 -23.167 -5.985 1.00 45.25 286 VAL A C 1
ATOM 2199 O O . VAL A 1 286 ? -14.933 -22.415 -5.029 1.00 45.25 286 VAL A O 1
ATOM 2202 N N . ILE A 1 287 ? -15.312 -24.476 -5.808 1.00 43.69 287 ILE A N 1
ATOM 2203 C CA . ILE A 1 287 ? -15.376 -25.113 -4.482 1.00 43.69 287 ILE A CA 1
ATOM 2204 C C . ILE A 1 287 ? -13.965 -25.312 -3.903 1.00 43.69 287 ILE A C 1
ATOM 2206 O O . ILE A 1 287 ? -13.761 -25.141 -2.704 1.00 43.69 287 ILE A O 1
ATOM 2210 N N . GLU A 1 288 ? -12.975 -25.590 -4.754 1.00 51.88 288 GLU A N 1
ATOM 2211 C CA . GLU A 1 288 ? -11.580 -25.779 -4.339 1.00 51.88 288 GLU A CA 1
ATOM 2212 C C . GLU A 1 288 ? -10.934 -24.475 -3.839 1.00 51.88 288 GLU A C 1
ATOM 2214 O O . GLU A 1 288 ? -10.181 -24.491 -2.864 1.00 51.88 288 GLU A O 1
ATOM 2219 N N . ASP A 1 289 ? -11.289 -23.330 -4.431 1.00 51.09 289 ASP A N 1
ATOM 2220 C CA . ASP A 1 289 ? -10.804 -22.020 -3.973 1.00 51.09 289 ASP A CA 1
ATOM 2221 C C . ASP A 1 289 ? -11.457 -21.571 -2.659 1.00 51.09 289 ASP A C 1
ATOM 2223 O O . ASP A 1 289 ? -10.811 -20.921 -1.834 1.00 51.09 289 ASP A O 1
ATOM 2227 N N . ARG A 1 290 ? -12.705 -21.979 -2.394 1.00 45.09 290 ARG A N 1
ATOM 2228 C CA . ARG A 1 290 ? -13.374 -21.707 -1.111 1.00 45.09 290 ARG A CA 1
ATOM 2229 C C . ARG A 1 290 ? -12.675 -22.396 0.062 1.00 45.09 290 ARG A C 1
ATOM 2231 O O . ARG A 1 290 ? -12.490 -21.765 1.101 1.00 45.09 290 ARG A O 1
ATOM 2238 N N . ASN A 1 291 ? -12.229 -23.638 -0.130 1.00 57.56 291 ASN A N 1
ATOM 2239 C CA . ASN A 1 291 ? -11.546 -24.410 0.910 1.00 57.56 291 ASN A CA 1
ATOM 2240 C C . ASN A 1 291 ? -10.163 -23.826 1.256 1.00 57.56 291 ASN A C 1
ATOM 2242 O O . ASN A 1 291 ? -9.777 -23.784 2.425 1.00 57.56 291 ASN A O 1
ATOM 2246 N N . LYS A 1 292 ? -9.449 -23.270 0.269 1.00 65.31 292 LYS A N 1
ATOM 2247 C CA . LYS A 1 292 ? -8.160 -22.591 0.499 1.00 65.31 292 LYS A CA 1
ATOM 2248 C C . LYS A 1 292 ? -8.316 -21.287 1.280 1.00 65.31 292 LYS A C 1
ATOM 2250 O O . LYS A 1 292 ? -7.480 -20.968 2.121 1.00 65.31 292 LYS A O 1
ATOM 2255 N N . VAL A 1 293 ? -9.393 -20.534 1.041 1.00 55.44 293 VAL A N 1
ATOM 2256 C CA . VAL A 1 293 ? -9.688 -19.304 1.799 1.00 55.44 293 VAL A CA 1
ATOM 2257 C C . VAL A 1 293 ? -10.012 -19.621 3.260 1.00 55.44 293 VAL A C 1
ATOM 2259 O O . VAL A 1 293 ? -9.579 -18.886 4.149 1.00 55.44 293 VAL A O 1
ATOM 2262 N N . THR A 1 294 ? -10.721 -20.721 3.531 1.00 60.66 294 THR A N 1
ATOM 2263 C CA . THR A 1 294 ? -11.009 -21.153 4.906 1.00 60.66 294 THR A CA 1
ATOM 2264 C C . THR A 1 294 ? -9.770 -21.650 5.644 1.00 60.66 294 THR A C 1
ATOM 2266 O O . THR A 1 294 ? -9.591 -21.277 6.801 1.00 60.66 294 THR A O 1
ATOM 2269 N N . GLU A 1 295 ? -8.879 -22.406 4.994 1.00 70.44 295 GLU A N 1
ATOM 2270 C CA . GLU A 1 295 ? -7.605 -22.814 5.607 1.00 70.44 295 GLU A CA 1
ATOM 2271 C C . GLU A 1 295 ? -6.724 -21.602 5.928 1.00 70.44 295 GLU A C 1
ATOM 2273 O O . GLU A 1 295 ? -6.219 -21.486 7.038 1.00 70.44 295 GLU A O 1
ATOM 2278 N N . LEU A 1 296 ? -6.653 -20.622 5.024 1.00 64.31 296 LEU A N 1
ATOM 2279 C CA . LEU A 1 296 ? -5.907 -19.381 5.247 1.00 64.31 296 LEU A CA 1
ATOM 2280 C C . LEU A 1 296 ? -6.485 -18.513 6.368 1.00 64.31 296 LEU A C 1
ATOM 2282 O O . LEU A 1 296 ? -5.730 -17.897 7.120 1.00 64.31 296 LEU A O 1
ATOM 2286 N N . CYS A 1 297 ? -7.813 -18.455 6.496 1.00 63.56 297 CYS A N 1
ATOM 2287 C CA . CYS A 1 297 ? -8.439 -17.784 7.633 1.00 63.56 297 CYS A CA 1
ATOM 2288 C C . CYS A 1 297 ? -8.116 -18.518 8.939 1.00 63.56 297 CYS A C 1
ATOM 2290 O O . CYS A 1 297 ? -7.852 -17.866 9.945 1.00 63.56 297 CYS A O 1
ATOM 2292 N N . MET A 1 298 ? -8.090 -19.854 8.927 1.00 71.06 298 MET A N 1
ATOM 2293 C CA . MET A 1 298 ? -7.732 -20.648 10.101 1.00 71.06 298 MET A CA 1
ATOM 2294 C C . MET A 1 298 ? -6.255 -20.512 10.479 1.00 71.06 298 MET A C 1
ATOM 2296 O O . MET A 1 298 ? -5.970 -20.363 11.664 1.00 71.06 298 MET A O 1
ATOM 2300 N N . ASP A 1 299 ? -5.332 -20.476 9.519 1.00 72.44 299 ASP A N 1
ATOM 2301 C CA . ASP A 1 299 ? -3.904 -20.267 9.786 1.00 72.44 299 ASP A CA 1
ATOM 2302 C C . ASP A 1 299 ? -3.625 -18.863 10.324 1.00 72.44 299 ASP A C 1
ATOM 2304 O O . ASP A 1 299 ? -2.900 -18.714 11.310 1.00 72.44 299 ASP A O 1
ATOM 2308 N N . LEU A 1 300 ? -4.271 -17.837 9.757 1.00 66.94 300 LEU A N 1
ATOM 2309 C CA . LEU A 1 300 ? -4.175 -16.470 10.266 1.00 66.94 300 LEU A CA 1
ATOM 2310 C C . LEU A 1 300 ? -4.747 -16.375 11.690 1.00 66.94 300 LEU A C 1
ATOM 2312 O O . LEU A 1 300 ? -4.098 -15.839 12.584 1.00 66.94 300 LEU A O 1
ATOM 2316 N N . MET A 1 301 ? -5.914 -16.970 11.946 1.00 70.25 301 MET A N 1
ATOM 2317 C CA . MET A 1 301 ? -6.517 -17.012 13.285 1.00 70.25 301 MET A CA 1
ATOM 2318 C C . MET A 1 301 ? -5.657 -17.798 14.285 1.00 70.25 301 MET A C 1
ATOM 2320 O O . MET A 1 301 ? -5.543 -17.410 15.448 1.00 70.25 301 MET A O 1
ATOM 2324 N N . LYS A 1 302 ? -5.019 -18.890 13.851 1.00 73.19 302 LYS A N 1
ATOM 2325 C CA . LYS A 1 302 ? -4.126 -19.708 14.681 1.00 73.19 302 LYS A CA 1
ATOM 2326 C C . LYS A 1 302 ? -2.848 -18.953 15.033 1.00 73.19 302 LYS A C 1
ATOM 2328 O O . LYS A 1 302 ? -2.438 -19.002 16.190 1.00 73.19 302 LYS A O 1
ATOM 2333 N N . TYR A 1 303 ? -2.276 -18.219 14.080 1.00 67.94 303 TYR A N 1
ATOM 2334 C CA . TYR A 1 303 ? -1.116 -17.354 14.293 1.00 67.94 303 TYR A CA 1
ATOM 2335 C C . TYR A 1 303 ? -1.418 -16.227 15.289 1.00 67.94 303 TYR A C 1
ATOM 2337 O O . TYR A 1 303 ? -0.676 -16.028 16.251 1.00 67.94 303 TYR A O 1
ATOM 2345 N N . TRP A 1 304 ? -2.553 -15.543 15.124 1.00 63.12 304 TRP A N 1
ATOM 2346 C CA . TRP A 1 304 ? -2.982 -14.502 16.062 1.00 63.12 304 TRP A CA 1
ATOM 2347 C C . TRP A 1 304 ? -3.257 -15.070 17.457 1.00 63.12 304 TRP A C 1
ATOM 2349 O O . TRP A 1 304 ? -2.872 -14.473 18.456 1.00 63.12 304 TRP A O 1
ATOM 2359 N N . LYS A 1 305 ? -3.835 -16.270 17.552 1.00 64.69 305 LYS A N 1
ATOM 2360 C CA . LYS A 1 305 ? -4.068 -16.949 18.833 1.00 64.69 305 LYS A CA 1
ATOM 2361 C C . LYS A 1 305 ? -2.775 -17.319 19.570 1.00 64.69 305 LYS A C 1
ATOM 2363 O O . LYS A 1 305 ? -2.775 -17.329 20.799 1.00 64.69 305 LYS A O 1
ATOM 2368 N N . THR A 1 306 ? -1.695 -17.642 18.858 1.00 66.69 306 THR A N 1
ATOM 2369 C CA . THR A 1 306 ? -0.406 -17.978 19.482 1.00 66.69 306 THR A CA 1
ATOM 2370 C C . THR A 1 306 ? 0.413 -16.745 19.860 1.00 66.69 306 THR A C 1
ATOM 2372 O O . THR A 1 306 ? 1.108 -16.795 20.870 1.00 66.69 306 THR A O 1
ATOM 2375 N N . HIS A 1 307 ? 0.286 -15.639 19.120 1.00 60.25 307 HIS A N 1
ATOM 2376 C CA . HIS A 1 307 ? 1.103 -14.430 19.312 1.00 60.25 307 HIS A CA 1
ATOM 2377 C C . HIS A 1 307 ? 0.388 -13.288 20.050 1.00 60.25 307 HIS A C 1
ATOM 2379 O O . HIS A 1 307 ? 1.043 -12.360 20.508 1.00 60.25 307 HIS A O 1
ATOM 2385 N N . ALA A 1 308 ? -0.931 -13.365 20.255 1.00 52.94 308 ALA A N 1
ATOM 2386 C CA . ALA A 1 308 ? -1.660 -12.442 21.132 1.00 52.94 308 ALA A CA 1
ATOM 2387 C C . ALA A 1 308 ? -1.435 -12.717 22.634 1.00 52.94 308 ALA A C 1
ATOM 2389 O O . ALA A 1 308 ? -1.979 -12.005 23.480 1.00 52.94 308 ALA A O 1
ATOM 2390 N N 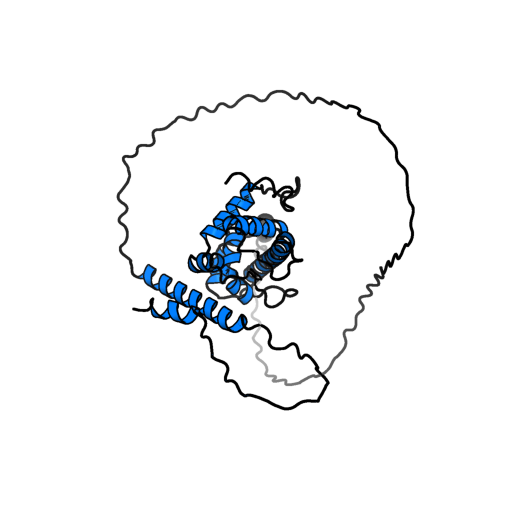. ARG A 1 309 ? -0.636 -13.734 23.000 1.00 48.75 309 ARG A N 1
ATOM 2391 C CA . ARG A 1 309 ? -0.099 -13.828 24.361 1.00 48.75 309 ARG A CA 1
ATOM 2392 C C . ARG A 1 309 ? 0.932 -12.718 24.530 1.00 48.75 309 ARG A C 1
ATOM 2394 O O . ARG A 1 309 ? 2.014 -12.787 23.959 1.00 48.75 309 ARG A O 1
ATOM 2401 N N . ALA A 1 310 ? 0.562 -11.708 25.314 1.00 45.00 310 ALA A N 1
ATOM 2402 C CA . ALA A 1 310 ? 1.469 -10.679 25.798 1.00 45.00 310 ALA A CA 1
ATOM 2403 C C . ALA A 1 310 ? 2.792 -11.307 26.283 1.00 45.00 310 ALA A C 1
ATOM 2405 O O . ALA A 1 310 ? 2.761 -12.418 26.825 1.00 45.00 310 ALA A O 1
ATOM 2406 N N . PRO A 1 311 ? 3.939 -10.626 26.123 1.00 48.78 311 PRO A N 1
ATOM 2407 C CA . PRO A 1 311 ? 5.194 -11.092 26.691 1.00 48.78 311 PRO A CA 1
ATOM 2408 C C . PRO A 1 311 ? 5.062 -11.153 28.220 1.00 48.78 311 PRO A C 1
ATOM 2410 O O . PRO A 1 311 ? 5.204 -10.153 28.922 1.00 48.78 311 PRO A O 1
ATOM 2413 N N . GLU A 1 312 ? 4.773 -12.341 28.752 1.00 51.16 312 GLU A N 1
ATOM 2414 C CA . GLU A 1 312 ? 4.934 -12.669 30.167 1.00 51.16 312 GLU A CA 1
ATOM 2415 C C . GLU A 1 312 ? 6.437 -12.679 30.462 1.00 51.16 312 GLU A C 1
ATOM 2417 O O . GLU A 1 312 ? 7.103 -13.708 30.389 1.00 51.16 312 GLU A O 1
ATOM 2422 N N . GLY A 1 313 ? 7.008 -11.498 30.695 1.00 49.28 313 GLY A N 1
ATOM 2423 C CA . GLY A 1 313 ? 8.459 -11.382 30.791 1.00 49.28 313 GLY A CA 1
ATOM 2424 C C . GLY A 1 313 ? 9.001 -10.050 31.283 1.00 49.28 313 GLY A C 1
ATOM 2425 O O . GLY A 1 313 ? 10.170 -9.774 31.043 1.00 49.28 313 GLY A O 1
ATOM 2426 N N . VAL A 1 314 ? 8.220 -9.226 31.989 1.00 41.75 314 VAL A N 1
ATOM 2427 C CA . VAL A 1 314 ? 8.818 -8.167 32.818 1.00 41.75 314 VAL A CA 1
ATOM 2428 C C . VAL A 1 314 ? 9.074 -8.760 34.197 1.00 41.75 314 VAL A C 1
ATOM 2430 O O . VAL A 1 314 ? 8.182 -8.867 35.038 1.00 41.75 314 VAL A O 1
ATOM 2433 N N . HIS A 1 315 ? 10.313 -9.197 34.403 1.00 43.41 315 HIS A N 1
ATOM 2434 C CA . HIS A 1 315 ? 10.823 -9.668 35.682 1.00 43.41 315 HIS A CA 1
ATOM 2435 C C . HIS A 1 315 ? 10.891 -8.477 36.658 1.00 43.41 315 HIS A C 1
ATOM 2437 O O . HIS A 1 315 ? 11.903 -7.791 36.776 1.00 43.41 315 HIS A O 1
ATOM 2443 N N . MET A 1 316 ? 9.778 -8.191 37.337 1.00 39.16 316 MET A N 1
ATOM 2444 C CA . MET A 1 316 ? 9.743 -7.276 38.478 1.00 39.16 316 MET A CA 1
ATOM 2445 C C . MET A 1 316 ? 10.563 -7.897 39.612 1.00 39.16 316 MET A C 1
ATOM 2447 O O . MET A 1 316 ? 10.130 -8.825 40.294 1.00 39.16 316 MET A O 1
ATOM 2451 N N . CYS A 1 317 ? 11.778 -7.388 39.797 1.00 42.25 317 CYS A N 1
ATOM 2452 C CA . CYS A 1 317 ? 12.659 -7.736 40.901 1.00 42.25 317 CYS A CA 1
ATOM 2453 C C . CYS A 1 317 ? 12.092 -7.154 42.208 1.00 42.25 317 CYS A C 1
ATOM 2455 O O . CYS A 1 317 ? 12.477 -6.073 42.648 1.00 42.25 317 CYS A O 1
ATOM 2457 N N . THR A 1 318 ? 11.150 -7.853 42.845 1.00 40.97 318 THR A N 1
ATOM 2458 C CA . THR A 1 318 ? 10.682 -7.504 44.191 1.00 40.97 318 THR A CA 1
ATOM 2459 C C . THR A 1 318 ? 11.553 -8.193 45.237 1.00 40.97 318 THR A C 1
ATOM 2461 O O . THR A 1 318 ? 11.312 -9.336 45.625 1.00 40.97 318 THR A O 1
ATOM 2464 N N . LYS A 1 319 ? 12.561 -7.477 45.743 1.00 43.31 319 LYS A N 1
ATOM 2465 C CA . LYS A 1 319 ? 13.129 -7.759 47.067 1.00 43.31 319 LYS A CA 1
ATOM 2466 C C . LYS A 1 319 ? 12.183 -7.200 48.133 1.00 43.31 319 LYS A C 1
ATOM 2468 O O . LYS A 1 319 ? 12.204 -6.000 48.371 1.00 43.31 319 LYS A O 1
ATOM 2473 N N . ASN A 1 320 ? 11.417 -8.059 48.810 1.00 45.12 320 ASN A N 1
ATOM 2474 C CA . ASN A 1 320 ? 11.342 -8.030 50.279 1.00 45.12 320 ASN A CA 1
ATOM 2475 C C . ASN A 1 320 ? 10.648 -9.288 50.848 1.00 45.12 320 ASN A C 1
ATOM 2477 O O . ASN A 1 320 ? 9.525 -9.586 50.436 1.00 45.12 320 ASN A O 1
ATOM 2481 N N . PRO A 1 321 ? 11.251 -10.015 51.808 1.00 56.19 321 PRO A N 1
ATOM 2482 C CA . PRO A 1 321 ? 10.646 -11.183 52.429 1.00 56.19 321 PRO A CA 1
ATOM 2483 C C . PRO A 1 321 ? 10.070 -10.815 53.802 1.00 56.19 321 PRO A C 1
ATOM 2485 O O . PRO A 1 321 ? 10.827 -10.587 54.738 1.00 56.19 321 PRO A O 1
ATOM 2488 N N . ASN A 1 322 ? 8.742 -10.778 53.951 1.00 51.50 322 ASN A N 1
ATOM 2489 C CA . ASN A 1 322 ? 8.083 -11.110 55.224 1.00 51.50 322 ASN A CA 1
ATOM 2490 C C . ASN A 1 322 ? 6.553 -11.087 55.108 1.00 51.50 322 ASN A C 1
ATOM 2492 O O . ASN A 1 322 ? 5.934 -10.035 55.246 1.00 51.50 322 ASN A O 1
ATOM 2496 N N . LYS A 1 323 ? 5.960 -12.271 54.901 1.00 41.97 323 LYS A N 1
ATOM 2497 C CA . LYS A 1 323 ? 4.765 -12.802 55.599 1.00 41.97 323 LYS A CA 1
ATOM 2498 C C . LYS A 1 323 ? 4.208 -14.021 54.848 1.00 41.97 323 LYS A C 1
ATOM 2500 O O . LYS A 1 323 ? 3.859 -13.933 53.678 1.00 41.97 323 LYS A O 1
ATOM 2505 N N . ARG A 1 324 ? 4.110 -15.155 55.548 1.00 42.09 324 ARG A N 1
ATOM 2506 C CA . ARG A 1 324 ? 3.239 -16.306 55.221 1.00 42.09 324 ARG A CA 1
ATOM 2507 C C . ARG A 1 324 ? 1.953 -16.222 56.087 1.00 42.09 324 ARG A C 1
ATOM 2509 O O . ARG A 1 324 ? 1.931 -15.401 57.003 1.00 42.09 324 ARG A O 1
ATOM 2516 N N . PRO A 1 325 ? 0.990 -17.160 55.980 1.00 59.91 325 PRO A N 1
ATOM 2517 C CA . PRO A 1 325 ? 0.107 -17.407 54.833 1.00 59.91 325 PRO A CA 1
ATOM 2518 C C . PRO A 1 325 ? -1.381 -17.452 55.276 1.00 59.91 325 PRO A C 1
ATOM 2520 O O . PRO A 1 325 ? -1.667 -17.758 56.431 1.00 59.91 325 PRO A O 1
ATOM 2523 N N . ALA A 1 326 ? -2.346 -17.233 54.377 1.00 42.00 326 ALA A N 1
ATOM 2524 C CA . ALA A 1 326 ? -3.727 -17.683 54.603 1.00 42.00 326 ALA A CA 1
ATOM 2525 C C . ALA A 1 326 ? -4.527 -17.805 53.294 1.00 42.00 326 ALA A C 1
ATOM 2527 O O . ALA A 1 326 ? -4.467 -16.926 52.440 1.00 42.00 326 ALA A O 1
ATOM 2528 N N . SER A 1 327 ? -5.290 -18.899 53.221 1.00 44.00 327 SER A N 1
ATOM 2529 C CA . SER A 1 327 ? -6.365 -19.257 52.283 1.00 44.00 327 SER A CA 1
ATOM 2530 C C . SER A 1 327 ? -6.022 -19.401 50.797 1.00 44.00 327 SER A C 1
ATOM 2532 O O . SER A 1 327 ? -6.090 -18.469 50.002 1.00 44.00 327 SER A O 1
ATOM 2534 N N . GLU A 1 328 ? -5.768 -20.654 50.445 1.00 45.53 328 GLU A N 1
ATOM 2535 C CA . GLU A 1 328 ? -5.862 -21.251 49.119 1.00 45.53 328 GLU A CA 1
ATOM 2536 C C . GLU A 1 328 ? -7.328 -21.202 48.636 1.00 45.53 328 GLU A C 1
ATOM 2538 O O . GLU A 1 328 ? -8.170 -21.994 49.056 1.00 45.53 328 GLU A O 1
ATOM 2543 N N . GLN A 1 329 ? -7.654 -20.223 47.789 1.00 43.06 329 GLN A N 1
ATOM 2544 C CA . GLN A 1 329 ? -8.865 -20.226 46.966 1.00 43.06 329 GLN A CA 1
ATOM 2545 C C . GLN A 1 329 ? -8.442 -20.550 45.535 1.00 43.06 329 GLN A C 1
ATOM 2547 O O . GLN A 1 329 ? -7.684 -19.805 44.914 1.00 43.06 329 GLN A O 1
ATOM 2552 N N . ALA A 1 330 ? -8.904 -21.696 45.035 1.00 42.84 330 ALA A N 1
ATOM 2553 C CA . ALA A 1 330 ? -8.665 -22.126 43.666 1.00 42.84 330 ALA A CA 1
ATOM 2554 C C . ALA A 1 330 ? -9.184 -21.062 42.678 1.00 42.84 330 ALA A C 1
ATOM 2556 O O . ALA A 1 330 ? -10.314 -20.589 42.843 1.00 42.84 330 ALA A O 1
ATOM 2557 N N . PRO A 1 331 ? -8.413 -20.687 41.641 1.00 40.53 331 PRO A N 1
ATOM 2558 C CA . PRO A 1 331 ? -8.906 -19.779 40.621 1.00 40.53 331 PRO A CA 1
ATOM 2559 C C . PRO A 1 331 ? -10.033 -20.471 39.851 1.00 40.53 331 PRO A C 1
ATOM 2561 O O . PRO A 1 331 ? -9.822 -21.475 39.168 1.00 40.53 331 PRO A O 1
ATOM 2564 N N . SER A 1 332 ? -11.247 -19.928 39.949 1.00 36.31 332 SER A N 1
ATOM 2565 C CA . SER A 1 332 ? -12.315 -20.262 39.017 1.00 36.31 332 SER A CA 1
ATOM 2566 C C . SER A 1 332 ? -11.852 -19.838 37.627 1.00 36.31 332 SER A C 1
ATOM 2568 O O . SER A 1 332 ? -11.751 -18.644 37.337 1.00 36.31 332 SER A O 1
ATOM 2570 N N . VAL A 1 333 ? -11.540 -20.810 36.775 1.00 36.91 333 VAL A N 1
ATOM 2571 C CA . VAL A 1 333 ? -11.274 -20.580 35.358 1.00 36.91 333 VAL A CA 1
ATOM 2572 C C . VAL A 1 333 ? -12.575 -20.083 34.736 1.00 36.91 333 VAL A C 1
ATOM 2574 O O . VAL A 1 333 ? -13.447 -20.863 34.357 1.00 36.91 333 VAL A O 1
ATOM 2577 N N . VAL A 1 334 ? -12.732 -18.762 34.672 1.00 39.06 334 VAL A N 1
ATOM 2578 C CA . VAL A 1 334 ? -13.775 -18.119 33.879 1.00 39.06 334 VAL A CA 1
ATOM 2579 C C . VAL A 1 334 ? -13.367 -18.309 32.424 1.00 39.06 334 VAL A C 1
ATOM 2581 O O . VAL A 1 334 ? -12.587 -17.544 31.862 1.00 39.06 334 VAL A O 1
ATOM 2584 N N . LEU A 1 335 ? -13.840 -19.404 31.831 1.00 38.59 335 LEU A N 1
ATOM 2585 C CA . LEU A 1 335 ? -13.763 -19.634 30.396 1.00 38.59 335 LEU A CA 1
ATOM 2586 C C . LEU A 1 335 ? -14.391 -18.433 29.681 1.00 38.59 335 LEU A C 1
ATOM 2588 O O . LEU A 1 335 ? -15.569 -18.126 29.865 1.00 38.59 335 LEU A O 1
ATOM 2592 N N . CYS A 1 336 ? -13.571 -17.755 28.879 1.00 35.94 336 CYS A N 1
ATOM 2593 C CA . CYS A 1 336 ? -13.976 -16.654 28.019 1.00 35.94 336 CYS A CA 1
ATOM 2594 C C . CYS A 1 336 ? -15.227 -17.043 27.193 1.00 35.94 336 CYS A C 1
ATOM 2596 O O . CYS A 1 336 ? -15.237 -18.130 26.601 1.00 35.94 336 CYS A O 1
ATOM 2598 N N . PRO A 1 337 ? -16.253 -16.174 27.078 1.00 43.91 337 PRO A N 1
ATOM 2599 C CA . PRO A 1 337 ? -17.462 -16.426 26.278 1.00 43.91 337 PRO A CA 1
ATOM 2600 C C . PRO A 1 337 ? -17.193 -16.786 24.804 1.00 43.91 337 PRO A C 1
ATOM 2602 O O . PRO A 1 337 ? -18.032 -17.426 24.168 1.00 43.91 337 PRO A O 1
ATOM 2605 N N . LEU A 1 338 ? -15.997 -16.467 24.295 1.00 44.09 338 LEU A N 1
ATOM 2606 C CA . LEU A 1 338 ? -15.465 -16.866 22.986 1.00 44.09 338 LEU A CA 1
ATOM 2607 C C . LEU A 1 338 ? -15.542 -18.378 22.704 1.00 44.09 338 LEU A C 1
ATOM 2609 O O . LEU A 1 338 ? -15.675 -18.776 21.550 1.00 44.09 338 LEU A O 1
ATOM 2613 N N . PHE A 1 339 ? -15.517 -19.237 23.730 1.00 35.72 339 PHE A N 1
ATOM 2614 C CA . PHE A 1 339 ? -15.613 -20.690 23.526 1.00 35.72 339 PHE A CA 1
ATOM 2615 C C . PHE A 1 339 ? -17.043 -21.195 23.261 1.00 35.72 339 PHE A C 1
ATOM 2617 O O . PHE A 1 339 ? -17.203 -22.287 22.719 1.00 35.72 339 PHE A O 1
ATOM 2624 N N . ARG A 1 340 ? -18.092 -20.430 23.607 1.00 37.59 340 ARG A N 1
ATOM 2625 C CA . ARG A 1 340 ? -19.493 -20.873 23.439 1.00 37.59 340 ARG A CA 1
ATOM 2626 C C . ARG A 1 340 ? -20.081 -20.566 22.063 1.00 37.59 340 ARG A C 1
ATOM 2628 O O . ARG A 1 340 ? -20.953 -21.303 21.614 1.00 37.59 340 ARG A O 1
ATOM 2635 N N . VAL A 1 341 ? -19.589 -19.537 21.375 1.00 41.59 341 VAL A N 1
ATOM 2636 C CA . VAL A 1 341 ? -20.098 -19.163 20.041 1.00 41.59 341 VAL A CA 1
ATOM 2637 C C . VAL A 1 341 ? -19.590 -20.124 18.954 1.00 41.59 341 VAL A C 1
ATOM 2639 O O . VAL A 1 341 ? -20.304 -20.406 17.996 1.00 41.59 341 VAL A O 1
ATOM 2642 N N . LEU A 1 342 ? -18.413 -20.730 19.142 1.00 39.38 342 LEU A N 1
ATOM 2643 C CA . LEU A 1 342 ? -17.770 -21.583 18.132 1.00 39.38 342 LEU A CA 1
ATOM 2644 C C . LEU A 1 342 ? -18.295 -23.031 18.059 1.00 39.38 342 LEU A C 1
ATOM 2646 O O . LEU A 1 342 ? -17.991 -23.725 17.096 1.00 39.38 342 LEU A O 1
ATOM 2650 N N . ILE A 1 343 ? -19.111 -23.492 19.016 1.00 40.50 343 ILE A N 1
ATOM 2651 C CA . ILE A 1 343 ? -19.728 -24.837 18.962 1.00 40.50 343 ILE A CA 1
ATOM 2652 C C . ILE A 1 343 ? -21.070 -24.822 18.203 1.00 40.50 343 ILE A C 1
ATOM 2654 O O . ILE A 1 343 ? -21.512 -25.861 17.726 1.00 40.50 343 ILE A O 1
ATOM 2658 N N . SER A 1 344 ? -21.699 -23.656 18.010 1.00 37.16 344 SER A N 1
ATOM 2659 C CA . SER A 1 344 ? -23.009 -23.575 17.334 1.00 37.16 344 SER A CA 1
ATOM 2660 C C . SER A 1 344 ? -22.942 -23.445 15.805 1.00 37.16 344 SER A C 1
ATOM 2662 O O . SER A 1 344 ? -23.987 -23.463 15.169 1.00 37.16 344 SER A O 1
ATOM 2664 N N . PHE A 1 345 ? -21.749 -23.339 15.206 1.00 38.31 345 PHE A N 1
ATOM 2665 C CA . PHE A 1 345 ? -21.574 -23.201 13.747 1.00 38.31 345 PHE A CA 1
ATOM 2666 C C . PHE A 1 345 ? -20.953 -24.433 13.058 1.00 38.31 345 PHE A C 1
ATOM 2668 O O . PHE A 1 345 ? -20.692 -24.385 11.860 1.00 38.31 345 PHE A O 1
ATOM 2675 N N . SER A 1 346 ? -20.757 -25.537 13.790 1.00 34.28 346 SER A N 1
ATOM 2676 C CA . SER A 1 346 ? -20.259 -26.820 13.253 1.00 34.28 346 SER A CA 1
ATOM 2677 C C . SER A 1 346 ? -21.299 -27.952 13.306 1.00 34.28 346 SER A C 1
ATOM 2679 O O . SER A 1 346 ? -20.935 -29.107 13.532 1.00 34.28 346 SER A O 1
ATOM 2681 N N . ILE A 1 347 ? -22.585 -27.640 13.096 1.00 37.97 347 ILE A N 1
ATOM 2682 C CA . ILE A 1 347 ? -23.625 -28.626 12.739 1.00 37.97 347 ILE A CA 1
ATOM 2683 C C . ILE A 1 347 ? -24.314 -28.172 11.460 1.00 37.97 347 ILE A C 1
ATOM 2685 O O . ILE A 1 347 ? -24.706 -26.984 11.412 1.00 37.97 347 ILE A O 1
#

Secondary structure (DSSP, 8-state):
-TTTTTT----TT--TTT----HHHHHHHHHHHHHHS-HHHHHHHHSTT-----SS--S-SSSPP-HHHHHHTHHHHHHHHHH-SSSPPPHHHHHHHHHHHHHHTTT-SS--SSTT--HHHHHHHHHHHHHHHHHHHHHHHHSS----HHHHHHHHH----HHHHHHHHHHHHHHHHHTTS-------------PPP-------------------------------------------------------------------------TT----------TTHHHHHHHHHHHHHHHHHHHHHHH-S---------------------------THHHHTTTT--

Foldseek 3Di:
DPDPPPVPPDQPQPDPDDDDDDLVNLLVLLVVLVVLADPVVLVQLLDPPQQEDQLQDAPDPVDQGDLVSCVVNLSVQQSQCLVCQADQDQLSSQLSSVVSNCVVSVVRHQHDPDPVDDSSNSSSVNSSSSSSSVVSLVVVLPDPDRPDPSSVVSSVSHDHHPVRVVVVVVVVVVVVVVVVPDDPPPPDDDDDDDDDDDDDDDDDDDDDDDDDDDDDDDDDDDDDDPDDDPDDDDDDDDDDDDDDDDDDDDDDDDDDDDDDPPDDDPPDDDPPPPPDDDDPPDVPVVVVVVVVVVVVVVVVVVVCVVPVPDPPDPPPPDDDDDDDDDDDDDDDPPPDCVVVVVVVPPD